Protein AF-0000000083256339 (afdb_homodimer)

Organism: NCBI:txid94136

Radius of gyration: 21.02 Å; Cα contacts (8 Å, |Δi|>4): 478; chains: 2; bounding box: 46×58×46 Å

Nearest PDB structures (foldseek):
  2r5x-assembly2_B  TM=6.837E-01  e=3.364E-06  Geobacillus kaustophilus HTA426
  4ibn-assembly1_A  TM=4.231E-01  e=3.989E+00  uncultured organism
  1i3s-assembly3_C  TM=2.595E-01  e=3.989E+00  Autographa californica nucleopolyhedrovirus
  3arf-assembly1_A  TM=4.172E-01  e=6.963E+00  Mus musculus
  2r5x-assembly2_B  TM=7.176E-01  e=1.628E-06  Geobacillus kaustophilus HTA426

InterPro domains:
  IPR014967 Uncharacterised protein family, YugN-like [PF08868] (7-97)
  IPR036491 YugN-like superfamily [G3DSA:3.30.310.100] (1-120)
  IPR036491 YugN-like superfamily [SSF160755] (1-115)

Secondary structure (DSSP, 8-state):
-B--SSTTTT-EEEHHHHHHHHHHTT-EE---PEEEEEEEEEEEE-SSTTEEEEEEEEEEEEES-TTTT--EEEEPPPEEEEEETTTEE--S-----HHHHHHHHHHHHHHHHHHHHHH-/-B--SSTTTT-EEEHHHHHHHHHHTT-EE----EEEEEEEEEEEE-SSTTEEEEEEEEEEEEES-TTTT--EEEEPPPEEEEEESSS----S-----HHHHHHHHHHHHHHHHHHHHHH-

Sequence (240 aa):
MEITKFSIDGAQVKQQPLTHALEQNGFVLAEQWDYERVTYDLKINSPEKNITYYLRLRGLAVEGSVEKGSALIKLMPPLLGKHYYPHGVEYGEEEFPNNVHERVDRVLSKVEEDLKEFQDMEITKFSIDGAQVKQQPLTHALEQNGFVLAEQWDYERVTYDLKINSPEKNITYYLRLRGLAVEGSVEKGSALIKLMPPLLGKHYYPHGVEYGEEEFPNNVHERVDRVLSKVEEDLKEFQD

Structure (mmCIF, N/CA/C/O backbone):
data_AF-0000000083256339-model_v1
#
loop_
_entity.id
_entity.type
_entity.pdbx_description
1 polymer 'YugN-like family protein'
#
loop_
_atom_site.group_PDB
_atom_site.id
_atom_site.type_symbol
_atom_site.label_atom_id
_atom_site.label_alt_id
_atom_site.label_comp_id
_atom_site.label_asym_id
_atom_site.label_entity_id
_atom_site.label_seq_id
_atom_site.pdbx_PDB_ins_code
_atom_site.Cartn_x
_atom_site.Cartn_y
_atom_site.Cartn_z
_atom_site.occupancy
_atom_site.B_iso_or_equiv
_atom_site.auth_seq_id
_atom_site.auth_comp_id
_atom_site.auth_asym_id
_atom_site.auth_atom_id
_atom_site.pdbx_PDB_model_num
ATOM 1 N N . MET A 1 1 ? -2.455 -12.391 6.43 1 83.69 1 MET A N 1
ATOM 2 C CA . MET A 1 1 ? -1.322 -12.445 7.352 1 83.69 1 MET A CA 1
ATOM 3 C C . MET A 1 1 ? -0.095 -11.773 6.742 1 83.69 1 MET A C 1
ATOM 5 O O . MET A 1 1 ? 0.283 -12.07 5.609 1 83.69 1 MET A O 1
ATOM 9 N N . GLU A 1 2 ? 0.334 -10.789 7.512 1 83.56 2 GLU A N 1
ATOM 10 C CA . GLU A 1 2 ? 1.587 -10.156 7.109 1 83.56 2 GLU A CA 1
ATOM 11 C C . GLU A 1 2 ? 2.785 -11.031 7.469 1 83.56 2 GLU A C 1
ATOM 13 O O . GLU A 1 2 ? 2.84 -11.594 8.562 1 83.56 2 GLU A O 1
ATOM 18 N N . ILE A 1 3 ? 3.758 -11.133 6.613 1 90.06 3 ILE A N 1
ATOM 19 C CA . ILE A 1 3 ? 4.949 -11.945 6.824 1 90.06 3 ILE A CA 1
ATOM 20 C C . ILE A 1 3 ? 6.184 -11.047 6.891 1 90.06 3 ILE A C 1
ATOM 22 O O . ILE A 1 3 ? 6.52 -10.367 5.914 1 90.06 3 ILE A O 1
ATOM 26 N N . THR A 1 4 ? 6.809 -11.094 8.023 1 89.62 4 THR A N 1
ATOM 27 C CA . THR A 1 4 ? 7.895 -10.141 8.227 1 89.62 4 THR A CA 1
ATOM 28 C C . THR A 1 4 ? 9.203 -10.875 8.516 1 89.62 4 THR A C 1
ATOM 30 O O . THR A 1 4 ? 10.227 -10.242 8.805 1 89.62 4 THR A O 1
ATOM 33 N N . LYS A 1 5 ? 9.188 -12.141 8.43 1 91.81 5 LYS A N 1
ATOM 34 C CA . LYS A 1 5 ? 10.375 -12.906 8.812 1 91.81 5 LYS A CA 1
ATOM 35 C C . LYS A 1 5 ? 11.438 -12.852 7.719 1 91.81 5 LYS A C 1
ATOM 37 O O . LYS A 1 5 ? 12.602 -13.148 7.969 1 91.81 5 LYS A O 1
ATOM 42 N N . PHE A 1 6 ? 11.078 -12.656 6.578 1 92.62 6 PHE A N 1
ATOM 43 C CA . PHE A 1 6 ? 12.031 -12.547 5.477 1 92.62 6 PHE A CA 1
ATOM 44 C C . PHE A 1 6 ? 12.438 -11.102 5.262 1 92.62 6 PHE A C 1
ATOM 46 O O . PHE A 1 6 ? 11.68 -10.18 5.574 1 92.62 6 PHE A O 1
ATOM 53 N N . SER A 1 7 ? 13.617 -10.805 4.82 1 91.31 7 SER A N 1
ATOM 54 C CA . SER A 1 7 ? 14.141 -9.469 4.555 1 91.31 7 SER A CA 1
ATOM 55 C C . SER A 1 7 ? 13.625 -8.922 3.227 1 91.31 7 SER A C 1
ATOM 57 O O . SER A 1 7 ? 14.406 -8.492 2.377 1 91.31 7 SER A O 1
ATOM 59 N N . ILE A 1 8 ? 12.367 -8.953 3.105 1 93.69 8 ILE A N 1
ATOM 60 C CA . ILE A 1 8 ? 11.742 -8.5 1.866 1 93.69 8 ILE A CA 1
ATOM 61 C C . ILE A 1 8 ? 11.156 -7.105 2.066 1 93.69 8 ILE A C 1
ATOM 63 O O . ILE A 1 8 ? 11.289 -6.238 1.2 1 93.69 8 ILE A O 1
ATOM 67 N N . ASP A 1 9 ? 10.477 -6.961 3.26 1 88.81 9 ASP A N 1
ATOM 68 C CA . ASP A 1 9 ? 9.922 -5.648 3.57 1 88.81 9 ASP A CA 1
ATOM 69 C C . ASP A 1 9 ? 11.016 -4.59 3.646 1 88.81 9 ASP A C 1
ATOM 71 O O . ASP A 1 9 ? 12.055 -4.809 4.266 1 88.81 9 ASP A O 1
ATOM 75 N N . GLY A 1 10 ? 10.836 -3.482 2.898 1 81.44 10 GLY A N 1
ATOM 76 C CA . GLY A 1 10 ? 11.773 -2.369 2.92 1 81.44 10 GLY A CA 1
ATOM 77 C C . GLY A 1 10 ? 12.812 -2.443 1.821 1 81.44 10 GLY A C 1
ATOM 78 O O . GLY A 1 10 ? 13.492 -1.456 1.536 1 81.44 10 GLY A O 1
ATOM 79 N N . ALA A 1 11 ? 13.023 -3.709 1.158 1 91.12 11 ALA A N 1
ATOM 80 C CA . ALA A 1 11 ? 13.953 -3.822 0.037 1 91.12 11 ALA A CA 1
ATOM 81 C C . ALA A 1 11 ? 13.57 -2.867 -1.091 1 91.12 11 ALA A C 1
ATOM 83 O O . ALA A 1 11 ? 12.383 -2.697 -1.395 1 91.12 11 ALA A O 1
ATOM 84 N N . GLN A 1 12 ? 14.547 -2.051 -1.538 1 90 12 GLN A N 1
ATOM 85 C CA . GLN A 1 12 ? 14.352 -1.195 -2.703 1 90 12 GLN A CA 1
ATOM 86 C C . GLN A 1 12 ? 14.984 -1.808 -3.949 1 90 12 GLN A C 1
ATOM 88 O O . GLN A 1 12 ? 16.188 -2.072 -3.971 1 90 12 GLN A O 1
ATOM 93 N N . VAL A 1 13 ? 14.258 -2.236 -4.941 1 94.62 13 VAL A N 1
ATOM 94 C CA . VAL A 1 13 ? 14.656 -2.951 -6.145 1 94.62 13 VAL A CA 1
ATOM 95 C C . VAL A 1 13 ? 14.008 -2.311 -7.371 1 94.62 13 VAL A C 1
ATOM 97 O O . VAL A 1 13 ? 12.859 -1.879 -7.312 1 94.62 13 VAL A O 1
ATOM 100 N N . LYS A 1 14 ? 14.812 -2.129 -8.398 1 95 14 LYS A N 1
ATOM 101 C CA . LYS A 1 14 ? 14.234 -1.671 -9.656 1 95 14 LYS A CA 1
ATOM 102 C C . LYS A 1 14 ? 13.109 -2.596 -10.117 1 95 14 LYS A C 1
ATOM 104 O O . LYS A 1 14 ? 13.203 -3.814 -9.961 1 95 14 LYS A O 1
ATOM 109 N N . GLN A 1 15 ? 12.195 -2.137 -10.797 1 94.94 15 GLN A N 1
ATOM 110 C CA . GLN A 1 15 ? 10.945 -2.812 -11.109 1 94.94 15 GLN A CA 1
ATOM 111 C C . GLN A 1 15 ? 11.18 -4 -12.039 1 94.94 15 GLN A C 1
ATOM 113 O O . GLN A 1 15 ? 10.609 -5.074 -11.836 1 94.94 15 GLN A O 1
ATOM 118 N N . GLN A 1 16 ? 11.914 -3.674 -13.086 1 94.75 16 GLN A N 1
ATOM 119 C CA . GLN A 1 16 ? 12.062 -4.719 -14.094 1 94.75 16 GLN A CA 1
ATOM 120 C C . GLN A 1 16 ? 12.688 -5.977 -13.492 1 94.75 16 GLN A C 1
ATOM 122 O O . GLN A 1 16 ? 12.141 -7.07 -13.625 1 94.75 16 GLN A O 1
ATOM 127 N N . PRO A 1 17 ? 13.914 -5.84 -12.781 1 95.25 17 PRO A N 1
ATOM 128 C CA . PRO A 1 17 ? 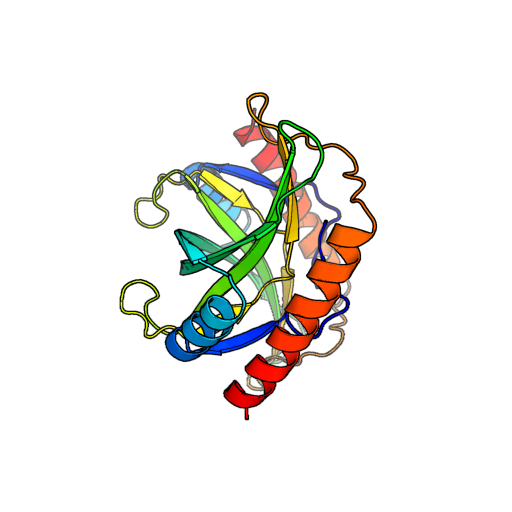14.445 -7.055 -12.156 1 95.25 17 PRO A CA 1
ATOM 129 C C . PRO A 1 17 ? 13.508 -7.625 -11.086 1 95.25 17 PRO A C 1
ATOM 131 O O . PRO A 1 17 ? 13.445 -8.844 -10.914 1 95.25 17 PRO A O 1
ATOM 134 N N . LEU A 1 18 ? 12.797 -6.855 -10.375 1 96.81 18 LEU A N 1
ATOM 135 C CA . LEU A 1 18 ? 11.82 -7.32 -9.398 1 96.81 18 LEU A CA 1
ATOM 136 C C . LEU A 1 18 ? 10.742 -8.172 -10.062 1 96.81 18 LEU A C 1
ATOM 138 O O . LEU A 1 18 ? 10.461 -9.289 -9.625 1 96.81 18 LEU A O 1
ATOM 142 N N . THR A 1 19 ? 10.148 -7.535 -11.117 1 96.19 19 THR A N 1
ATOM 143 C CA . THR A 1 19 ? 9.102 -8.234 -11.852 1 96.19 19 THR A CA 1
ATOM 144 C C . THR A 1 19 ? 9.609 -9.57 -12.383 1 96.19 19 THR A C 1
ATOM 146 O O . THR A 1 19 ? 8.93 -10.594 -12.266 1 96.19 19 THR A O 1
ATOM 149 N N . HIS A 1 20 ? 10.781 -9.578 -12.938 1 96.19 20 HIS A N 1
ATOM 150 C CA . HIS A 1 20 ? 11.367 -10.805 -13.469 1 96.19 20 HIS A CA 1
ATOM 151 C C . HIS A 1 20 ? 11.516 -11.859 -12.375 1 96.19 20 HIS A C 1
ATOM 153 O O . HIS A 1 20 ? 11.117 -13.008 -12.562 1 96.19 20 HIS A O 1
ATOM 159 N N . ALA A 1 21 ? 12.078 -11.445 -11.242 1 95.88 21 ALA A N 1
ATOM 160 C CA . ALA A 1 21 ? 12.312 -12.367 -10.133 1 95.88 21 ALA A CA 1
ATOM 161 C C . ALA A 1 21 ? 11 -12.953 -9.617 1 95.88 21 ALA A C 1
ATOM 163 O O . ALA A 1 21 ? 10.914 -14.148 -9.344 1 95.88 21 ALA A O 1
ATOM 164 N N . LEU A 1 22 ? 10.055 -12.188 -9.492 1 97.94 22 LEU A N 1
ATOM 165 C CA . LEU A 1 22 ? 8.781 -12.617 -8.945 1 97.94 22 LEU A CA 1
ATOM 166 C C . LEU A 1 22 ? 8.039 -13.523 -9.922 1 97.94 22 LEU A C 1
ATOM 168 O O . LEU A 1 22 ? 7.453 -14.531 -9.523 1 97.94 22 LEU A O 1
ATOM 172 N N . GLU A 1 23 ? 8.109 -13.055 -11.242 1 97.12 23 GLU A N 1
ATOM 173 C CA . GLU A 1 23 ? 7.484 -13.914 -12.242 1 97.12 23 GLU A CA 1
ATOM 174 C C . GLU A 1 23 ? 8.164 -15.281 -12.297 1 97.12 23 GLU A C 1
ATOM 176 O O . GLU A 1 23 ? 7.496 -16.297 -12.477 1 97.12 23 GLU A O 1
ATOM 181 N N . GLN A 1 24 ? 9.469 -15.398 -12.094 1 96.75 24 GLN A N 1
ATOM 182 C CA . GLN A 1 24 ? 10.203 -16.656 -12.07 1 96.75 24 GLN A CA 1
ATOM 183 C C . GLN A 1 24 ? 9.773 -17.531 -10.898 1 96.75 24 GLN A C 1
ATOM 185 O O . GLN A 1 24 ? 9.883 -18.766 -10.953 1 96.75 24 GLN A O 1
ATOM 190 N N . ASN A 1 25 ? 9.195 -16.812 -9.898 1 97.38 25 ASN A N 1
ATOM 191 C CA . ASN A 1 25 ? 8.781 -17.562 -8.711 1 97.38 25 ASN A CA 1
ATOM 192 C C . ASN A 1 25 ? 7.262 -17.719 -8.664 1 97.38 25 ASN A C 1
ATOM 194 O O . ASN A 1 25 ? 6.703 -18.016 -7.602 1 97.38 25 ASN A O 1
ATOM 198 N N . GLY A 1 26 ? 6.719 -17.484 -9.68 1 96.94 26 GLY A N 1
ATOM 199 C CA . GLY A 1 26 ? 5.32 -17.844 -9.844 1 96.94 26 GLY A CA 1
ATOM 200 C C . GLY A 1 26 ? 4.367 -16.688 -9.617 1 96.94 26 GLY A C 1
ATOM 201 O O . GLY A 1 26 ? 3.152 -16.844 -9.781 1 96.94 26 GLY A O 1
ATOM 202 N N . PHE A 1 27 ? 4.797 -15.531 -9.328 1 97.38 27 PHE A N 1
ATOM 203 C CA . PHE A 1 27 ? 3.945 -14.359 -9.156 1 97.38 27 PHE A CA 1
ATOM 204 C C . PHE A 1 27 ? 3.518 -13.805 -10.508 1 97.38 27 PHE A C 1
ATOM 206 O O . PHE A 1 27 ? 4.207 -13.992 -11.516 1 97.38 27 PHE A O 1
ATOM 213 N N . VAL A 1 28 ? 2.514 -13.094 -10.5 1 95.88 28 VAL A N 1
ATOM 214 C CA . VAL A 1 28 ? 2.027 -12.344 -11.656 1 95.88 28 VAL A CA 1
ATOM 215 C C . VAL A 1 28 ? 1.754 -10.898 -11.258 1 95.88 28 VAL A C 1
ATOM 217 O O . VAL A 1 28 ? 1.24 -10.633 -10.164 1 95.88 28 VAL A O 1
ATOM 220 N N . LEU A 1 29 ? 2.09 -10.094 -12.125 1 91.12 29 LEU A N 1
ATOM 221 C CA . LEU A 1 29 ? 1.755 -8.688 -11.922 1 91.12 29 LEU A CA 1
ATOM 222 C C . LEU A 1 29 ? 0.243 -8.484 -11.875 1 91.12 29 LEU A C 1
ATOM 224 O O . LEU A 1 29 ? -0.47 -8.891 -12.797 1 91.12 29 LEU A O 1
ATOM 228 N N . ALA A 1 30 ? -0.148 -8.203 -10.852 1 85.81 30 ALA A N 1
ATOM 229 C CA . ALA A 1 30 ? -1.591 -8.094 -10.656 1 85.81 30 ALA A CA 1
ATOM 230 C C . ALA A 1 30 ? -2.078 -6.676 -10.961 1 85.81 30 ALA A C 1
ATOM 232 O O . ALA A 1 30 ? -2.717 -6.441 -11.984 1 85.81 30 ALA A O 1
ATOM 233 N N . GLU A 1 31 ? -2.248 -5.82 -10.055 1 69.06 31 GLU A N 1
ATOM 234 C CA . GLU A 1 31 ? -2.803 -4.48 -10.227 1 69.06 31 GLU A CA 1
ATOM 235 C C . GLU A 1 31 ? -1.756 -3.41 -9.93 1 69.06 31 GLU A C 1
ATOM 237 O O . GLU A 1 31 ? -0.812 -3.646 -9.172 1 69.06 31 GLU A O 1
ATOM 242 N N . GLN A 1 32 ? -1.653 -2.457 -10.859 1 62.75 32 GLN A N 1
ATOM 243 C CA . GLN A 1 32 ? -0.878 -1.239 -10.648 1 62.75 32 GLN A CA 1
ATOM 244 C C . GLN A 1 32 ? -1.787 -0.056 -10.328 1 62.75 32 GLN A C 1
ATOM 246 O O . GLN A 1 32 ? -2.77 0.188 -11.031 1 62.75 32 GLN A O 1
ATOM 251 N N . TRP A 1 33 ? -1.726 0.155 -8.875 1 63.5 33 TRP A N 1
ATOM 252 C CA . TRP A 1 33 ? -2.57 1.283 -8.492 1 63.5 33 TRP A CA 1
ATOM 253 C C . TRP A 1 33 ? -1.729 2.523 -8.211 1 63.5 33 TRP A C 1
ATOM 255 O O . TRP A 1 33 ? -0.537 2.416 -7.914 1 63.5 33 TRP A O 1
ATOM 265 N N . ASP A 1 34 ? -2.223 3.623 -8.609 1 69.5 34 ASP A N 1
ATOM 266 C CA . ASP A 1 34 ? -1.677 4.918 -8.211 1 69.5 34 ASP A CA 1
ATOM 267 C C . ASP A 1 34 ? -2.482 5.523 -7.062 1 69.5 34 ASP A C 1
ATOM 269 O O . ASP A 1 34 ? -3.715 5.5 -7.082 1 69.5 34 ASP A O 1
ATOM 273 N N . TYR A 1 35 ? -1.562 5.594 -6.02 1 73.75 35 TYR A N 1
ATOM 274 C CA . TYR A 1 35 ? -2.215 6.281 -4.91 1 73.75 35 TYR A CA 1
ATOM 275 C C . TYR A 1 35 ? -1.83 7.758 -4.883 1 73.75 35 TYR A C 1
ATOM 277 O O . TYR A 1 35 ? -0.678 8.109 -5.145 1 73.75 35 TYR A O 1
ATOM 285 N N . GLU A 1 36 ? -2.822 8.508 -4.82 1 78.62 36 GLU A N 1
ATOM 286 C CA . GLU A 1 36 ? -2.609 9.922 -4.527 1 78.62 36 GLU A CA 1
ATOM 287 C C . GLU A 1 36 ? -2.553 10.172 -3.025 1 78.62 36 GLU A C 1
ATOM 289 O O . GLU A 1 36 ? -3.291 9.555 -2.258 1 78.62 36 GLU A O 1
ATOM 294 N N . ARG A 1 37 ? -1.631 10.977 -2.609 1 83.69 37 ARG A N 1
ATOM 295 C CA . ARG A 1 37 ? -1.477 11.312 -1.196 1 83.69 37 ARG A CA 1
ATOM 296 C C . ARG A 1 37 ? -1.723 12.805 -0.957 1 83.69 37 ARG A C 1
ATOM 298 O O . ARG A 1 37 ? -1.557 13.617 -1.865 1 83.69 37 ARG A O 1
ATOM 305 N N . VAL A 1 38 ? -2.24 13.086 0.229 1 90.88 38 VAL A N 1
ATOM 306 C CA . VAL A 1 38 ? -2.363 14.461 0.71 1 90.88 38 VAL A CA 1
ATOM 307 C C . VAL A 1 38 ? -1.667 14.594 2.062 1 90.88 38 VAL A C 1
ATOM 309 O O . VAL A 1 38 ? -1.688 13.672 2.877 1 90.88 38 VAL A O 1
ATOM 312 N N . THR A 1 39 ? -1.009 15.641 2.291 1 92.5 39 THR A N 1
ATOM 313 C CA . THR A 1 39 ? -0.322 15.953 3.541 1 92.5 39 THR A CA 1
ATOM 314 C C . THR A 1 39 ? -0.704 17.344 4.035 1 92.5 39 THR A C 1
ATOM 316 O O . THR A 1 39 ? -0.783 18.281 3.25 1 92.5 39 THR A O 1
ATOM 319 N N . TYR A 1 40 ? -1.023 17.406 5.355 1 96.19 40 TYR A N 1
ATOM 320 C CA . TYR A 1 40 ? -1.283 18.641 6.086 1 96.19 40 TYR A CA 1
ATOM 321 C C . TYR A 1 40 ? -0.287 18.828 7.227 1 96.19 40 TYR A C 1
ATOM 323 O O . TYR A 1 40 ? -0.046 17.891 8 1 96.19 40 TYR A O 1
ATOM 331 N N . ASP A 1 41 ? 0.183 20.078 7.34 1 96 41 ASP A N 1
ATOM 332 C CA . ASP A 1 41 ? 1.141 20.344 8.406 1 96 41 ASP A CA 1
ATOM 333 C C . ASP A 1 41 ? 0.67 21.5 9.289 1 96 41 ASP A C 1
ATOM 335 O O . ASP A 1 41 ? 0.125 22.484 8.797 1 96 41 ASP A O 1
ATOM 339 N N . LEU A 1 42 ? 0.875 21.297 10.594 1 96.88 42 LEU A N 1
ATOM 340 C CA . LEU A 1 42 ? 0.743 22.359 11.594 1 96.88 42 LEU A CA 1
ATOM 341 C C . LEU A 1 42 ? 2.098 22.703 12.203 1 96.88 42 LEU A C 1
ATOM 343 O O . LEU A 1 42 ? 2.764 21.844 12.773 1 96.88 42 LEU A O 1
ATOM 347 N N . LYS A 1 43 ? 2.422 23.969 12 1 95.38 43 LYS A N 1
ATOM 348 C CA . LYS A 1 43 ? 3.645 24.484 12.617 1 95.38 43 LYS A CA 1
ATOM 349 C C . LYS A 1 43 ? 3.412 24.844 14.078 1 95.38 43 LYS A C 1
ATOM 351 O O . LYS A 1 43 ? 2.434 25.516 14.406 1 95.38 43 LYS A O 1
ATOM 356 N N . ILE A 1 44 ? 4.258 24.281 14.984 1 94.19 44 ILE A N 1
ATOM 357 C CA . ILE A 1 44 ? 4.242 24.609 16.406 1 94.19 44 ILE A CA 1
ATOM 358 C C . ILE A 1 44 ? 5.555 25.281 16.797 1 94.19 44 ILE A C 1
ATOM 360 O O . ILE A 1 44 ? 6.613 24.656 16.766 1 94.19 44 ILE A O 1
ATOM 364 N N . ASN A 1 45 ? 5.379 26.531 17.156 1 89.38 45 ASN A N 1
ATOM 365 C CA . ASN A 1 45 ? 6.578 27.297 17.5 1 89.38 45 ASN A CA 1
ATOM 366 C C . ASN A 1 45 ? 7.199 26.812 18.797 1 89.38 45 ASN A C 1
ATOM 368 O O . ASN A 1 45 ? 6.492 26.328 19.688 1 89.38 45 ASN A O 1
ATOM 372 N N . SER A 1 46 ? 8.484 26.875 18.812 1 86.56 46 SER A N 1
ATOM 373 C CA . SER A 1 46 ? 9.258 26.562 20 1 86.56 46 SER A CA 1
ATOM 374 C C . SER A 1 46 ? 9.883 27.828 20.594 1 86.56 46 SER A C 1
ATOM 376 O O . SER A 1 46 ? 10.297 28.719 19.859 1 86.56 46 SER A O 1
ATOM 378 N N . PRO A 1 47 ? 9.922 27.859 21.969 1 83.38 47 PRO A N 1
ATOM 379 C CA . PRO A 1 47 ? 10.664 28.969 22.562 1 83.38 47 PRO A CA 1
ATOM 380 C C . PRO A 1 47 ? 12.164 28.891 22.312 1 83.38 47 PRO A C 1
ATOM 382 O O . PRO A 1 47 ? 12.875 29.891 22.406 1 83.38 47 PRO A O 1
ATOM 385 N N . GLU A 1 48 ? 12.633 27.625 22.156 1 81.38 48 GLU A N 1
ATOM 386 C CA . GLU A 1 48 ? 14.047 27.453 21.844 1 81.38 48 GLU A CA 1
ATOM 387 C C . GLU A 1 48 ? 14.375 27.922 20.438 1 81.38 48 GLU A C 1
ATOM 389 O O . GLU A 1 48 ? 13.633 27.641 19.484 1 81.38 48 GLU A O 1
ATOM 394 N N . LYS A 1 49 ? 15.484 28.672 20.469 1 79 49 LYS A N 1
ATOM 395 C CA . LYS A 1 49 ? 15.914 29.188 19.172 1 79 49 LYS A CA 1
ATOM 396 C C . LYS A 1 49 ? 16.25 28.062 18.203 1 79 49 LYS A C 1
ATOM 398 O O . LYS A 1 49 ? 16.781 27.016 18.609 1 79 49 LYS A O 1
ATOM 403 N N . ASN A 1 50 ? 15.812 28.047 16.984 1 80.81 50 ASN A N 1
ATOM 404 C CA . ASN A 1 50 ? 16.188 27.203 15.852 1 80.81 50 ASN A CA 1
ATOM 405 C C . ASN A 1 50 ? 15.453 25.859 15.883 1 80.81 50 ASN A C 1
ATOM 407 O O . ASN A 1 50 ? 15.922 24.875 15.305 1 80.81 50 ASN A O 1
ATOM 411 N N . ILE A 1 51 ? 14.523 25.859 16.922 1 83.5 51 ILE A N 1
ATOM 412 C CA . ILE A 1 51 ? 13.742 24.641 16.969 1 83.5 51 ILE A CA 1
ATOM 413 C C . ILE A 1 51 ? 12.289 24.938 16.578 1 83.5 51 ILE A C 1
ATOM 415 O O . ILE A 1 51 ? 11.695 25.891 17.094 1 83.5 51 ILE A O 1
ATOM 419 N N . THR A 1 52 ? 11.805 24.312 15.57 1 89.88 52 THR A N 1
ATOM 420 C CA . THR A 1 52 ? 10.383 24.344 15.227 1 89.88 52 THR A CA 1
ATOM 421 C C . THR A 1 52 ? 9.789 22.938 15.242 1 89.88 52 THR A C 1
ATOM 423 O O . THR A 1 52 ? 10.422 21.984 14.781 1 89.88 52 THR A O 1
ATOM 426 N N . TYR A 1 53 ? 8.641 22.797 15.844 1 91.5 53 TYR A N 1
ATOM 427 C CA . TYR A 1 53 ? 7.922 21.531 15.844 1 91.5 53 TYR A CA 1
ATOM 428 C C . TYR A 1 53 ? 6.824 21.516 14.789 1 91.5 53 TYR A C 1
ATOM 430 O O . TYR A 1 53 ? 6.27 22.562 14.453 1 91.5 53 TYR A O 1
ATOM 438 N N . TYR A 1 54 ? 6.523 20.328 14.188 1 93.06 54 TYR A N 1
ATOM 439 C CA . TYR A 1 54 ? 5.438 20.156 13.234 1 93.06 54 TYR A CA 1
ATOM 440 C C . TYR A 1 54 ? 4.57 18.969 13.602 1 93.06 54 T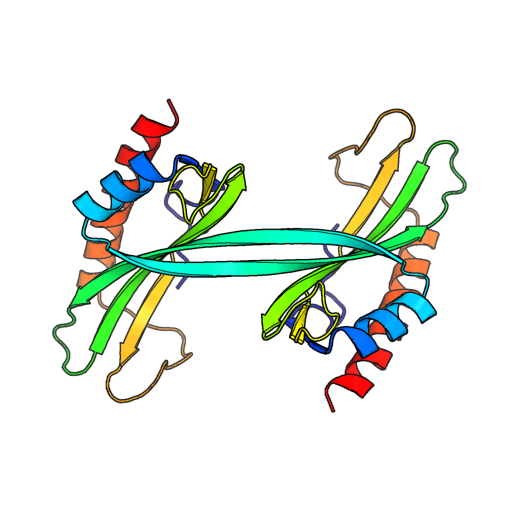YR A C 1
ATOM 442 O O . TYR A 1 54 ? 5.082 17.922 14.023 1 93.06 54 TYR A O 1
ATOM 450 N N . LEU A 1 55 ? 3.348 19.172 13.523 1 95.31 55 LEU A N 1
ATOM 451 C CA . LEU A 1 55 ? 2.375 18.094 13.531 1 95.31 55 LEU A CA 1
ATOM 452 C C . LEU A 1 55 ? 1.852 17.812 12.125 1 95.31 55 LEU A C 1
ATOM 454 O O . LEU A 1 55 ? 1.321 18.719 11.469 1 95.31 55 LEU A O 1
ATOM 458 N N . ARG A 1 56 ? 2.039 16.578 11.609 1 93.25 56 ARG A N 1
ATOM 459 C CA . ARG A 1 56 ? 1.711 16.219 10.227 1 93.25 56 ARG A CA 1
ATOM 460 C C . ARG A 1 56 ? 0.601 15.18 10.18 1 93.25 56 ARG A C 1
ATOM 462 O O . ARG A 1 56 ? 0.651 14.18 10.898 1 93.25 56 ARG A O 1
ATOM 469 N N . LEU A 1 57 ? -0.436 15.5 9.438 1 95.44 57 LEU A N 1
ATOM 470 C CA . LEU A 1 57 ? -1.483 14.547 9.102 1 95.44 57 LEU A CA 1
ATOM 471 C C . LEU A 1 57 ? -1.402 14.141 7.633 1 95.44 57 LEU A C 1
ATOM 473 O O . LEU A 1 57 ? -1.38 15 6.75 1 95.44 57 LEU A O 1
ATOM 477 N N . ARG A 1 58 ? -1.267 12.836 7.383 1 92.38 58 ARG A N 1
ATOM 478 C CA . ARG A 1 58 ? -1.207 12.305 6.023 1 92.38 58 ARG A CA 1
ATOM 479 C C . ARG A 1 58 ? -2.416 11.422 5.73 1 92.38 58 ARG A C 1
ATOM 481 O O . ARG A 1 58 ? -3.043 10.891 6.648 1 92.38 58 ARG A O 1
ATOM 488 N N . GLY A 1 59 ? -2.746 11.344 4.445 1 89.75 59 GLY A N 1
ATOM 489 C CA . GLY A 1 59 ? -3.783 10.422 4.004 1 89.75 59 GLY A CA 1
ATOM 490 C C . GLY A 1 59 ? -3.574 9.93 2.586 1 89.75 59 GLY A C 1
ATOM 491 O O . GLY A 1 59 ? -2.799 10.508 1.826 1 89.75 59 GLY A O 1
ATOM 492 N N . LEU A 1 60 ? -4.121 8.828 2.316 1 82.62 60 LEU A N 1
ATOM 493 C CA . LEU A 1 60 ? -4.125 8.219 0.992 1 82.62 60 LEU A CA 1
ATOM 494 C C . LEU A 1 60 ? -5.512 8.289 0.363 1 82.62 60 LEU A C 1
ATOM 496 O O . LEU A 1 60 ? -6.516 8.039 1.034 1 82.62 60 LEU A O 1
ATOM 500 N N . ALA A 1 61 ? -5.535 8.758 -0.999 1 84.75 61 ALA A N 1
ATOM 501 C CA . ALA A 1 61 ? -6.805 8.68 -1.712 1 84.75 61 ALA A CA 1
ATOM 502 C C . ALA A 1 61 ? -7.184 7.227 -2.004 1 84.75 61 ALA A C 1
ATOM 504 O O . ALA A 1 61 ? -6.441 6.512 -2.68 1 84.75 61 ALA A O 1
ATOM 505 N N . VAL A 1 62 ? -8.289 6.848 -1.414 1 77.56 62 VAL A N 1
ATOM 506 C CA . VAL A 1 62 ? -8.758 5.492 -1.687 1 77.56 62 VAL A CA 1
ATOM 507 C C . VAL A 1 62 ? -9.703 5.508 -2.883 1 77.56 62 VAL A C 1
ATOM 509 O O . VAL A 1 62 ? -9.992 4.461 -3.467 1 77.56 62 VAL A O 1
ATOM 512 N N . GLU A 1 63 ? -10.273 6.672 -3.209 1 78.19 63 GLU A N 1
ATOM 513 C CA . GLU A 1 63 ? -11.102 6.969 -4.371 1 78.19 63 GLU A CA 1
ATOM 514 C C . GLU A 1 63 ? -10.969 8.43 -4.789 1 78.19 63 GLU A C 1
ATOM 516 O O . GLU A 1 63 ? -10.617 9.289 -3.973 1 78.19 63 GLU A O 1
ATOM 521 N N . GLY A 1 64 ? -11.266 8.711 -6.078 1 82.88 64 GLY A N 1
ATOM 522 C CA . GLY A 1 64 ? -11.289 10.078 -6.555 1 82.88 64 GLY A CA 1
ATOM 523 C C . GLY A 1 64 ? -9.898 10.641 -6.816 1 82.88 64 GLY A C 1
ATOM 524 O O . GLY A 1 64 ? -8.938 9.883 -6.953 1 82.88 64 GLY A O 1
ATOM 525 N N . SER A 1 65 ? -9.828 12.062 -6.965 1 85.12 65 SER A N 1
ATOM 526 C CA . SER A 1 65 ? -8.609 12.773 -7.332 1 85.12 65 SER A CA 1
ATOM 527 C C . SER A 1 65 ? -8.258 13.836 -6.297 1 85.12 65 SER A C 1
ATOM 529 O O . SER A 1 65 ? -9.086 14.68 -5.953 1 85.12 65 SER A O 1
ATOM 531 N N . VAL A 1 66 ? -7.074 13.742 -5.684 1 87.88 66 VAL A N 1
ATOM 532 C CA . VAL A 1 66 ? -6.59 14.75 -4.75 1 87.88 66 VAL A CA 1
ATOM 533 C C . VAL A 1 66 ? -6.453 16.094 -5.469 1 87.88 66 VAL A C 1
ATOM 535 O O . VAL A 1 66 ? -6.82 17.141 -4.926 1 87.88 66 VAL A O 1
ATOM 538 N N . GLU A 1 67 ? -5.93 16.078 -6.68 1 83.12 67 GLU A N 1
ATOM 539 C CA . GLU A 1 67 ? -5.695 17.297 -7.453 1 83.12 67 GLU A CA 1
ATOM 540 C C . GLU A 1 67 ? -6.984 18.094 -7.645 1 83.12 67 GLU A C 1
ATOM 542 O O . GLU A 1 67 ? -6.984 19.312 -7.559 1 83.12 67 GLU A O 1
ATOM 547 N N . LYS A 1 68 ? -8.109 17.344 -7.852 1 88.38 68 LYS A N 1
ATOM 548 C CA . LYS A 1 68 ? -9.391 18 -8.102 1 88.38 68 LYS A CA 1
ATOM 549 C C . LYS A 1 68 ? -10.133 18.281 -6.797 1 88.38 68 LYS A C 1
ATOM 551 O O . LYS A 1 68 ? -11.219 18.859 -6.805 1 88.38 68 LYS A O 1
ATOM 556 N N . GLY A 1 69 ? -9.5 17.797 -5.711 1 89.38 69 GLY A N 1
ATOM 557 C CA . GLY A 1 69 ? -10.133 18.016 -4.418 1 89.38 69 GLY A CA 1
ATOM 558 C C . GLY A 1 69 ? -11.336 17.125 -4.184 1 89.38 69 GLY A C 1
ATOM 559 O O . GLY A 1 69 ? -12.172 17.406 -3.328 1 89.38 69 GLY A O 1
ATOM 560 N N . SER A 1 70 ? -11.562 16 -4.934 1 92.94 70 SER A N 1
ATOM 561 C CA . SER A 1 70 ? -12.75 15.148 -4.863 1 92.94 70 SER A CA 1
ATOM 562 C C . SER A 1 70 ? -12.414 13.797 -4.25 1 92.94 70 SER A C 1
ATOM 564 O O . SER A 1 70 ? -13.219 12.859 -4.324 1 92.94 70 SER A O 1
ATOM 566 N N . ALA A 1 71 ? -11.359 13.594 -3.689 1 91 71 ALA A N 1
ATOM 567 C CA . ALA A 1 71 ? -10.898 12.289 -3.213 1 91 71 ALA A CA 1
ATOM 568 C C . ALA A 1 71 ? -11.531 11.938 -1.871 1 91 71 ALA A C 1
ATOM 570 O O . ALA A 1 71 ? -11.883 12.828 -1.093 1 91 71 ALA A O 1
ATOM 571 N N . LEU A 1 72 ? -11.742 10.656 -1.729 1 90.19 72 LEU A N 1
ATOM 572 C CA . LEU A 1 72 ? -11.945 10.062 -0.411 1 90.19 72 LEU A CA 1
ATOM 573 C C . LEU A 1 72 ? -10.609 9.672 0.217 1 90.19 72 LEU A C 1
ATOM 575 O O . LEU A 1 72 ? -9.883 8.836 -0.324 1 90.19 72 LEU A O 1
ATOM 579 N N . ILE A 1 73 ? -10.289 10.266 1.348 1 90.5 73 ILE A N 1
ATOM 580 C CA . ILE A 1 73 ? -8.961 10.164 1.943 1 90.5 73 ILE A CA 1
ATOM 581 C C . ILE A 1 73 ? -9.008 9.227 3.152 1 90.5 73 ILE A C 1
ATOM 583 O O . ILE A 1 73 ? -9.844 9.406 4.047 1 90.5 73 ILE A O 1
ATOM 587 N N . LYS A 1 74 ? -8.211 8.219 3.176 1 85.81 74 LYS A N 1
ATOM 588 C CA . LYS A 1 74 ? -7.934 7.441 4.379 1 85.81 74 LYS A CA 1
ATOM 589 C C . LYS A 1 74 ? -6.727 7.996 5.133 1 85.81 74 LYS A C 1
ATOM 591 O O . LYS A 1 74 ? -5.625 8.062 4.586 1 85.81 74 LYS A O 1
ATOM 596 N N . LEU A 1 75 ? -6.965 8.336 6.371 1 91 75 LEU A N 1
ATOM 597 C CA . LEU A 1 75 ? -5.938 9.023 7.141 1 91 75 LEU A CA 1
ATOM 598 C C . LEU A 1 75 ? -4.973 8.031 7.777 1 91 75 LEU A C 1
ATOM 600 O O . LEU A 1 75 ? -5.383 6.953 8.211 1 91 75 LEU A O 1
ATOM 604 N N . MET A 1 76 ? -3.764 8.414 7.82 1 83.75 76 MET A N 1
ATOM 605 C CA . MET A 1 76 ? -2.691 7.695 8.508 1 83.75 76 MET A CA 1
ATOM 606 C C . MET A 1 76 ? -2.473 8.25 9.906 1 83.75 76 MET A C 1
ATOM 608 O O . MET A 1 76 ? -3.021 9.297 10.258 1 83.75 76 MET A O 1
ATOM 612 N N . PRO A 1 77 ? -1.704 7.516 10.742 1 89.56 77 PRO A N 1
ATOM 613 C CA . PRO A 1 77 ? -1.411 8.078 12.062 1 89.56 77 PRO A CA 1
ATOM 614 C C . PRO A 1 77 ? -0.696 9.422 11.984 1 89.56 77 PRO A C 1
ATOM 616 O O . PRO A 1 77 ? 0.269 9.57 11.227 1 89.56 77 PRO A O 1
ATOM 619 N N . PRO A 1 78 ? -1.186 10.383 12.805 1 93.69 78 PRO A N 1
ATOM 620 C CA . PRO A 1 78 ? -0.465 11.656 12.859 1 93.69 78 PRO A CA 1
ATOM 621 C C . PRO A 1 78 ? 0.985 11.5 13.305 1 93.69 78 PRO A C 1
ATOM 623 O O . PRO A 1 78 ? 1.298 10.594 14.086 1 93.69 78 PRO A O 1
ATOM 626 N N . LEU A 1 79 ? 1.781 12.43 12.867 1 90.94 79 LEU A N 1
ATOM 627 C CA . LEU A 1 79 ? 3.201 12.43 13.203 1 90.94 79 LEU A CA 1
ATOM 628 C C . LEU A 1 79 ? 3.613 13.758 13.82 1 90.94 79 LEU A C 1
ATOM 630 O O . LEU A 1 79 ? 3.268 14.82 13.305 1 90.94 79 LEU A O 1
ATOM 634 N N . LEU A 1 80 ? 4.258 13.68 15.047 1 92 80 LEU A N 1
ATOM 635 C CA . LEU A 1 80 ? 4.914 14.836 15.641 1 92 80 LEU A CA 1
ATOM 636 C C . LEU A 1 80 ? 6.414 14.812 15.352 1 92 80 LEU A C 1
ATOM 638 O O . LEU A 1 80 ? 7.082 13.812 15.602 1 92 80 LEU A O 1
ATOM 642 N N . GLY A 1 81 ? 6.918 16.016 14.781 1 87.5 81 GLY A N 1
ATOM 643 C CA . GLY A 1 81 ? 8.32 16.094 14.422 1 87.5 81 GLY A CA 1
ATOM 644 C C . GLY A 1 81 ? 8.977 17.391 14.852 1 87.5 81 GLY A C 1
ATOM 645 O O . GLY A 1 81 ? 8.297 18.297 15.336 1 87.5 81 GLY A O 1
ATOM 646 N N . LYS A 1 82 ? 10.289 17.328 14.836 1 86.38 82 LYS A N 1
ATOM 647 C CA . LYS A 1 82 ? 11.125 18.469 15.18 1 86.38 82 LYS A CA 1
ATOM 648 C C . LYS A 1 82 ? 12.016 18.875 14.008 1 86.38 82 LYS A C 1
ATOM 650 O O . LYS A 1 82 ? 12.578 18.016 13.328 1 86.38 82 LYS A O 1
ATOM 655 N N . HIS A 1 83 ? 11.977 20.172 13.625 1 82.06 83 HIS A N 1
ATOM 656 C CA . HIS A 1 83 ? 12.891 20.734 12.633 1 82.06 83 HIS A CA 1
ATOM 657 C C . HIS A 1 83 ? 13.867 21.703 13.281 1 82.06 83 HIS A C 1
ATOM 659 O O . HIS A 1 83 ? 13.461 22.594 14.039 1 82.06 83 HIS A O 1
ATOM 665 N N . TYR A 1 84 ? 15.094 21.391 13.117 1 77.31 84 TYR A N 1
ATOM 666 C CA . TYR A 1 84 ? 16.141 22.281 13.594 1 77.31 84 TYR A CA 1
ATOM 667 C C . TYR A 1 84 ? 16.688 23.141 12.453 1 77.31 84 TYR A C 1
ATOM 669 O O . TYR A 1 84 ? 17.031 22.609 11.391 1 77.31 84 TYR A O 1
ATOM 677 N N . TYR A 1 85 ? 16.391 24.312 12.453 1 72.75 85 TYR A N 1
ATOM 678 C CA . TYR A 1 85 ? 17.031 25.234 11.516 1 72.75 85 TYR A CA 1
ATOM 679 C C . TYR A 1 85 ? 18.391 25.672 12.023 1 72.75 85 TYR A C 1
ATOM 681 O O . TYR A 1 85 ? 18.547 26.031 13.195 1 72.75 85 TYR A O 1
ATOM 689 N N . PRO A 1 86 ? 19.453 25.656 11.312 1 65.44 86 PRO A N 1
ATOM 690 C CA . PRO A 1 86 ? 19.609 25.359 9.883 1 65.44 86 PRO A CA 1
ATOM 691 C C . PRO A 1 86 ? 19.969 23.891 9.633 1 65.44 86 PRO A C 1
ATOM 693 O O . PRO A 1 86 ? 20.406 23.547 8.531 1 65.44 86 PRO A O 1
ATOM 696 N N . HIS A 1 87 ? 20.062 23.172 10.805 1 61.34 87 HIS A N 1
ATOM 697 C CA . HIS A 1 87 ? 20.75 21.906 10.672 1 61.34 87 HIS A CA 1
ATOM 698 C C . HIS A 1 87 ? 19.828 20.812 10.156 1 61.34 87 HIS A C 1
ATOM 700 O O . HIS A 1 87 ? 20.281 19.828 9.57 1 61.34 87 HIS A O 1
ATOM 706 N N . GLY A 1 88 ? 18.75 20.734 9.758 1 53.88 88 GLY A N 1
ATOM 707 C CA . GLY A 1 88 ? 17.781 19.812 9.188 1 53.88 88 GLY A CA 1
ATOM 708 C C . GLY A 1 88 ? 17.094 18.953 10.227 1 53.88 88 GLY A C 1
ATOM 709 O O . GLY A 1 88 ? 17.062 19.2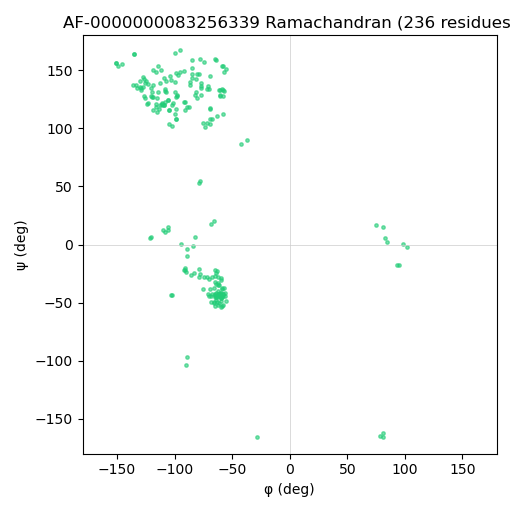97 11.414 1 53.88 88 GLY A O 1
ATOM 710 N N . VAL A 1 89 ? 16.438 17.781 9.805 1 49.62 89 VAL A N 1
ATOM 711 C CA . VAL A 1 89 ? 15.594 16.875 10.594 1 49.62 89 VAL A CA 1
ATOM 712 C C . VAL A 1 89 ? 16.469 16.016 11.492 1 49.62 89 VAL A C 1
ATOM 714 O O . VAL A 1 89 ? 17.438 15.414 11.031 1 49.62 89 VAL A O 1
ATOM 717 N N . GLU A 1 90 ? 16.656 16.141 12.773 1 51.88 90 GLU A N 1
ATOM 718 C CA . GLU A 1 90 ? 17.359 15.258 13.703 1 51.88 90 GLU A CA 1
ATOM 719 C C . GLU A 1 90 ? 16.578 13.977 13.961 1 51.88 90 GLU A C 1
ATOM 721 O O . GLU A 1 90 ? 15.367 14.016 14.188 1 51.88 90 GLU A O 1
ATOM 726 N N . TYR A 1 91 ? 16.953 12.875 13.414 1 47.56 91 TYR A N 1
ATOM 727 C CA . TYR A 1 91 ? 16.359 11.547 13.57 1 47.56 91 TYR A CA 1
ATOM 728 C C . TYR A 1 91 ? 16.531 11.039 14.992 1 47.56 91 TYR A C 1
ATOM 730 O O . TYR A 1 91 ? 16.188 9.891 15.289 1 47.56 91 TYR A O 1
ATOM 738 N N . GLY A 1 92 ? 16.766 11.727 16.031 1 48.84 92 GLY A N 1
ATOM 739 C CA . GLY A 1 92 ? 16.859 11.133 17.344 1 48.84 92 GLY A CA 1
ATOM 740 C C . GLY A 1 92 ? 15.516 10.969 18.031 1 48.84 92 GLY A C 1
ATOM 741 O O . GLY A 1 92 ? 14.477 11.328 17.469 1 48.84 92 GLY A O 1
ATOM 742 N N . GLU A 1 93 ? 15.469 10.031 19.047 1 56.56 93 GLU A N 1
ATOM 743 C CA . GLU A 1 93 ? 14.328 10 19.953 1 56.56 93 GLU A CA 1
ATOM 744 C C . GLU A 1 93 ? 13.914 11.414 20.359 1 56.56 93 GLU A C 1
ATOM 746 O O . GLU A 1 93 ? 14.711 12.172 20.906 1 56.56 93 GLU A O 1
ATOM 751 N N . GLU A 1 94 ? 13.102 12.016 19.578 1 67.56 94 GLU A N 1
ATOM 752 C CA . GLU A 1 94 ? 12.766 13.422 19.797 1 67.56 94 GLU A CA 1
ATOM 753 C C . GLU A 1 94 ? 11.953 13.602 21.078 1 67.56 94 GLU A C 1
ATOM 755 O O . GLU A 1 94 ? 11.031 12.828 21.344 1 67.56 94 GLU A O 1
ATOM 760 N N . GLU A 1 95 ? 12.68 14.18 22.047 1 80.75 95 GLU A N 1
ATOM 761 C CA . GLU A 1 95 ? 11.898 14.656 23.188 1 80.75 95 GLU A CA 1
ATOM 762 C C . GLU A 1 95 ? 11.188 15.969 22.859 1 80.75 95 GLU A C 1
ATOM 764 O O . GLU A 1 95 ? 11.742 16.828 22.172 1 80.75 95 GLU A O 1
ATOM 769 N N . PHE A 1 96 ? 9.992 16.016 23.219 1 89.44 96 PHE A N 1
ATOM 770 C CA . PHE A 1 96 ? 9.188 17.203 23 1 89.44 96 PHE A CA 1
ATOM 771 C C . PHE A 1 96 ? 8.82 17.859 24.328 1 89.44 96 PHE A C 1
ATOM 773 O O . PHE A 1 96 ? 8.523 17.156 25.297 1 89.44 96 PHE A O 1
ATOM 780 N N . PRO A 1 97 ? 8.875 19.172 24.344 1 90.75 97 PRO A N 1
ATOM 781 C CA . PRO A 1 97 ? 8.453 19.859 25.562 1 90.75 97 PRO A CA 1
ATOM 782 C C . PRO A 1 97 ? 6.98 19.656 25.891 1 90.75 97 PRO A C 1
ATOM 784 O O . PRO A 1 97 ? 6.188 19.344 25 1 90.75 97 PRO A O 1
ATOM 787 N N . ASN A 1 98 ? 6.602 19.859 27.203 1 92.81 98 ASN A N 1
ATOM 788 C CA . ASN A 1 98 ? 5.238 19.641 27.672 1 92.81 98 ASN A CA 1
ATOM 789 C C . ASN A 1 98 ? 4.238 20.516 26.922 1 92.81 98 ASN A C 1
ATOM 791 O O . ASN A 1 98 ? 3.117 20.078 26.641 1 92.81 98 ASN A O 1
ATOM 795 N N . ASN A 1 99 ? 4.625 21.75 26.625 1 92.81 99 ASN A N 1
ATOM 796 C CA . ASN A 1 99 ? 3.699 22.641 25.953 1 92.81 99 ASN A CA 1
ATOM 797 C C . ASN A 1 99 ? 3.357 22.156 24.547 1 92.81 99 ASN A C 1
ATOM 799 O O . ASN A 1 99 ? 2.246 22.375 24.062 1 92.81 99 ASN A O 1
ATOM 803 N N . VAL A 1 100 ? 4.27 21.531 23.938 1 93.5 100 VAL A N 1
ATOM 804 C CA . VAL A 1 100 ? 4.023 20.969 22.609 1 93.5 100 VAL A CA 1
ATOM 805 C C . VAL A 1 100 ? 3.064 19.781 22.719 1 93.5 100 VAL A C 1
ATOM 807 O O . VAL A 1 100 ? 2.115 19.672 21.938 1 93.5 100 VAL A O 1
ATOM 810 N N . HIS A 1 101 ? 3.336 18.938 23.719 1 94.25 101 HIS A N 1
ATOM 811 C CA . HIS A 1 101 ? 2.426 17.828 23.938 1 94.25 101 HIS A CA 1
ATOM 812 C C . HIS A 1 101 ? 1.003 18.312 24.188 1 94.25 101 HIS A C 1
ATOM 814 O O . HIS A 1 101 ? 0.047 17.75 23.641 1 94.25 101 HIS A O 1
ATOM 820 N N . GLU A 1 102 ? 0.954 19.312 25 1 95.31 102 GLU A N 1
ATOM 821 C CA . GLU A 1 102 ? -0.362 19.859 25.328 1 95.31 102 GLU A CA 1
ATOM 822 C C . GLU A 1 102 ? -1.049 20.422 24.078 1 95.31 102 GLU A C 1
ATOM 824 O O . GLU A 1 102 ? -2.246 20.203 23.875 1 95.31 102 GLU A O 1
ATOM 829 N N . ARG A 1 103 ? -0.312 21.156 23.297 1 95.88 103 ARG A N 1
ATOM 830 C CA . ARG A 1 103 ? -0.855 21.703 22.047 1 95.88 103 ARG A CA 1
ATOM 831 C C . ARG A 1 103 ? -1.325 20.594 21.125 1 95.88 103 ARG A C 1
ATOM 833 O O . ARG A 1 103 ? -2.416 20.672 20.547 1 95.88 103 ARG A O 1
ATOM 840 N N . VAL A 1 104 ? -0.531 19.609 21 1 96.19 104 VAL A N 1
ATOM 841 C CA . VAL A 1 104 ? -0.843 18.469 20.141 1 96.19 104 VAL A CA 1
ATOM 842 C C . VAL A 1 104 ? -2.127 17.797 20.609 1 96.19 104 VAL A C 1
ATOM 844 O O . VAL A 1 104 ? -3.021 17.516 19.812 1 96.19 104 VAL A O 1
ATOM 847 N N . ASP A 1 105 ? -2.232 17.578 21.891 1 96.75 105 ASP A N 1
ATOM 848 C CA . ASP A 1 105 ? -3.42 16.938 22.438 1 96.75 105 ASP A CA 1
ATOM 849 C C . ASP A 1 105 ? -4.672 17.75 22.156 1 96.75 105 ASP A C 1
ATOM 851 O O . ASP A 1 105 ? -5.711 17.203 21.781 1 96.75 105 ASP A O 1
ATOM 855 N N . ARG A 1 106 ? -4.508 18.969 22.359 1 97.69 106 ARG A N 1
ATOM 856 C CA . ARG A 1 106 ? -5.641 19.875 22.141 1 97.69 106 ARG A CA 1
ATOM 857 C C . ARG A 1 106 ? -6.078 19.844 20.672 1 97.69 106 ARG A C 1
ATOM 859 O O . ARG A 1 106 ? -7.266 19.703 20.375 1 97.69 106 ARG A O 1
ATOM 866 N N . VAL A 1 107 ? -5.184 20.031 19.797 1 97.88 107 VAL A N 1
ATOM 867 C CA . VAL A 1 107 ? -5.492 20.141 18.375 1 97.88 107 VAL A CA 1
ATOM 868 C C . VAL A 1 107 ? -6.078 18.812 17.891 1 97.88 107 VAL A C 1
ATOM 870 O O . VAL A 1 107 ? -7.105 18.797 17.203 1 97.88 107 VAL A O 1
ATOM 873 N N . LEU A 1 108 ? -5.465 17.688 18.219 1 97.75 108 LEU A N 1
ATOM 874 C CA . LEU A 1 108 ? -5.922 16.406 17.703 1 97.75 108 LEU A CA 1
ATOM 875 C C . LEU A 1 108 ? -7.262 16.016 18.312 1 97.75 108 LEU A C 1
ATOM 877 O O . LEU A 1 108 ? -8.078 15.359 17.656 1 97.75 108 LEU A O 1
ATOM 881 N N . SER A 1 109 ? -7.492 16.484 19.562 1 97.38 109 SER A N 1
ATOM 882 C CA . SER A 1 109 ? -8.812 16.281 20.156 1 97.38 109 SER A CA 1
ATOM 883 C C . SER A 1 109 ? -9.891 17 19.344 1 97.38 109 SER A C 1
ATOM 885 O O . SER A 1 109 ? -10.953 16.438 19.078 1 97.38 109 SER A O 1
ATOM 887 N N . LYS A 1 110 ? -9.602 18.156 18.969 1 97.44 110 LYS A N 1
ATOM 888 C CA . LYS A 1 110 ? -10.547 18.938 18.188 1 97.44 110 LYS A CA 1
ATOM 889 C C . LYS A 1 110 ? -10.727 18.328 16.797 1 97.44 110 LYS A C 1
ATOM 891 O O . LYS A 1 110 ? -11.844 18.234 16.281 1 97.44 110 LYS A O 1
ATOM 896 N N . VAL A 1 111 ? -9.672 17.938 16.156 1 97.38 111 VAL A N 1
ATOM 897 C CA . VAL A 1 111 ? -9.719 17.328 14.836 1 97.38 111 VAL A CA 1
ATOM 898 C C . VAL A 1 111 ? -10.562 16.047 14.891 1 97.38 111 VAL A C 1
ATOM 900 O O . VAL A 1 111 ? -11.398 15.812 14.023 1 97.38 111 VAL A O 1
ATOM 903 N N . GLU A 1 112 ? -10.289 15.234 15.914 1 96 112 GLU A N 1
ATOM 904 C CA . GLU A 1 112 ? -11.055 14 16.078 1 96 112 GLU A CA 1
ATOM 905 C C . GLU A 1 112 ? -12.555 14.289 16.156 1 96 112 GLU A C 1
ATOM 907 O O . GLU A 1 112 ? -13.352 13.586 15.531 1 96 112 GLU A O 1
ATOM 912 N N . GLU A 1 113 ? -12.93 15.32 16.875 1 95.31 113 GLU A N 1
ATOM 913 C CA . GLU A 1 113 ? -14.328 15.711 16.984 1 95.31 113 GLU A CA 1
ATOM 914 C C . GLU A 1 113 ? -14.891 16.172 15.648 1 95.31 113 GLU A C 1
ATOM 916 O O . GLU A 1 113 ? -16.016 15.789 15.281 1 95.31 113 GLU A O 1
ATOM 921 N N . ASP A 1 114 ? -14.133 16.953 14.914 1 95.31 114 ASP A N 1
ATOM 922 C CA . ASP A 1 114 ? -14.57 17.438 13.617 1 95.31 114 ASP A CA 1
ATOM 923 C C . ASP A 1 114 ? -14.781 16.281 12.641 1 95.31 114 ASP A C 1
ATOM 925 O O . ASP A 1 114 ? -15.75 16.281 11.875 1 95.31 114 ASP A O 1
AT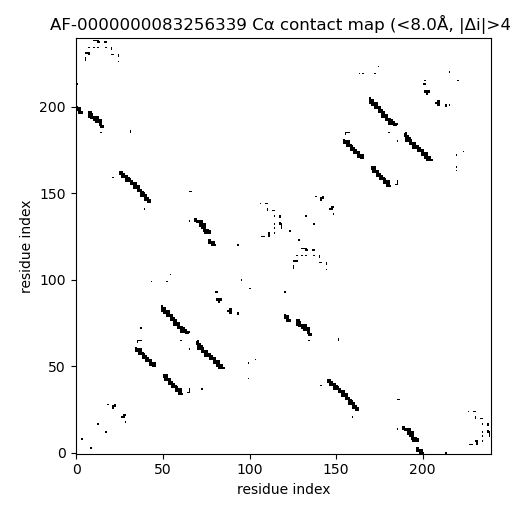OM 929 N N . LEU A 1 115 ? -13.867 15.352 12.617 1 93.44 115 LEU A N 1
ATOM 930 C CA . LEU A 1 115 ? -13.93 14.234 11.68 1 93.44 115 LEU A CA 1
ATOM 931 C C . LEU A 1 115 ? -15.156 13.367 11.945 1 93.44 115 LEU A C 1
ATOM 933 O O . LEU A 1 115 ? -15.711 12.773 11.016 1 93.44 115 LEU A O 1
ATOM 937 N N . LYS A 1 116 ? -15.516 13.258 13.195 1 91.06 116 LYS A N 1
ATOM 938 C CA . LYS A 1 116 ? -16.719 12.508 13.531 1 91.06 116 LYS A CA 1
ATOM 939 C C . LYS A 1 116 ? -17.953 13.117 12.859 1 91.06 116 LYS A C 1
ATOM 941 O O . LYS A 1 116 ? -18.859 12.391 12.453 1 91.06 116 LYS A O 1
ATOM 946 N N . GLU A 1 117 ? -17.891 14.344 12.656 1 87.81 117 GLU A N 1
ATOM 947 C CA . GLU A 1 117 ? -19.016 15.055 12.031 1 87.81 117 GLU A CA 1
ATOM 948 C C . GLU A 1 117 ? -19.078 14.75 10.539 1 87.81 117 GLU A C 1
ATOM 950 O O . GLU A 1 117 ? -20.172 14.797 9.945 1 87.81 117 GLU A O 1
ATOM 955 N N . PHE A 1 118 ? -17.938 14.445 9.93 1 85.19 118 PHE A N 1
ATOM 956 C CA . PHE A 1 118 ? -17.891 14.25 8.484 1 85.19 118 PHE A CA 1
ATOM 957 C C . PHE A 1 118 ? -18.125 12.789 8.125 1 85.19 118 PHE A C 1
ATOM 959 O O . PHE A 1 118 ? -18.328 12.453 6.957 1 85.19 118 PHE A O 1
ATOM 966 N N . GLN A 1 119 ? -17.922 11.844 8.961 1 76.06 119 GLN A N 1
ATOM 967 C CA . GLN A 1 119 ? -18.109 10.422 8.703 1 76.06 119 GLN A CA 1
ATOM 968 C C . GLN A 1 119 ? -19.562 10.016 8.938 1 76.06 119 GLN A C 1
ATOM 970 O O . GLN A 1 119 ? -20.016 9 8.406 1 76.06 119 GLN A O 1
ATOM 975 N N . ASP A 1 120 ? -20.281 10.695 9.75 1 59.16 120 ASP A N 1
ATOM 976 C CA . ASP A 1 120 ? -21.703 10.461 9.969 1 59.16 120 ASP A CA 1
ATOM 977 C C . ASP A 1 120 ? -22.531 11.023 8.82 1 59.16 120 ASP A C 1
ATOM 979 O O . ASP A 1 120 ? -22.203 12.07 8.258 1 59.16 120 ASP A O 1
ATOM 983 N N . MET B 1 1 ? 7.445 11.32 16.094 1 84.44 1 MET B N 1
ATOM 984 C CA . MET B 1 1 ? 6.621 10.477 16.938 1 84.44 1 MET B CA 1
ATOM 985 C C . MET B 1 1 ? 5.238 10.266 16.328 1 84.44 1 MET B C 1
ATOM 987 O O . MET B 1 1 ? 4.574 11.227 15.945 1 84.44 1 MET B O 1
ATOM 991 N N . GLU B 1 2 ? 4.961 8.938 16.156 1 85.88 2 GLU B N 1
ATOM 992 C CA . GLU B 1 2 ? 3.611 8.602 15.711 1 85.88 2 GLU B CA 1
ATOM 993 C C . GLU B 1 2 ? 2.615 8.695 16.859 1 85.88 2 GLU B C 1
ATOM 995 O O . GLU B 1 2 ? 2.902 8.258 17.984 1 85.88 2 GLU B O 1
ATOM 1000 N N . ILE B 1 3 ? 1.456 9.273 16.625 1 90.19 3 ILE B N 1
ATOM 1001 C CA . ILE B 1 3 ? 0.424 9.438 17.641 1 90.19 3 ILE B CA 1
ATOM 1002 C C . ILE B 1 3 ? -0.79 8.578 17.281 1 90.19 3 ILE B C 1
ATOM 1004 O O . ILE B 1 3 ? -1.422 8.781 16.25 1 90.19 3 ILE B O 1
ATOM 1008 N N . THR B 1 4 ? -1.109 7.594 18.125 1 89.62 4 THR B N 1
ATOM 1009 C CA . THR B 1 4 ? -2.154 6.637 17.766 1 89.62 4 THR B CA 1
ATOM 1010 C C . THR B 1 4 ? -3.283 6.672 18.797 1 89.62 4 THR B C 1
ATOM 1012 O O . THR B 1 4 ? -4.223 5.875 18.719 1 89.62 4 THR B O 1
ATOM 1015 N N . LYS B 1 5 ? -3.217 7.629 19.766 1 91.88 5 LYS B N 1
ATOM 1016 C CA . LYS B 1 5 ? -4.199 7.633 20.844 1 91.88 5 LYS B CA 1
ATOM 1017 C C . LYS B 1 5 ? -5.527 8.227 20.391 1 91.88 5 LYS B C 1
ATOM 1019 O O . LYS B 1 5 ? -6.562 8.008 21.016 1 91.88 5 LYS B O 1
ATOM 1024 N N . PHE B 1 6 ? -5.523 9 19.359 1 92.75 6 PHE B N 1
ATOM 1025 C CA . PHE B 1 6 ? -6.746 9.578 18.828 1 92.75 6 PHE B CA 1
ATOM 1026 C C . PHE B 1 6 ? -7.301 8.727 17.688 1 92.75 6 PHE B C 1
ATOM 1028 O O . PHE B 1 6 ? -6.547 8.039 17 1 92.75 6 PHE B O 1
ATOM 1035 N N . SER B 1 7 ? -8.602 8.656 17.484 1 91.94 7 SER B N 1
ATOM 1036 C CA . SER B 1 7 ? -9.258 7.891 16.422 1 91.94 7 SER B CA 1
ATOM 1037 C C . SER B 1 7 ? -9.172 8.617 15.086 1 91.94 7 SER B C 1
ATOM 1039 O O . SER B 1 7 ? -10.195 8.844 14.43 1 91.94 7 SER B O 1
ATOM 1041 N N . ILE B 1 8 ? -7.969 8.938 14.711 1 93.81 8 ILE B N 1
ATOM 1042 C CA . ILE B 1 8 ? -7.754 9.664 13.461 1 93.81 8 ILE B CA 1
ATOM 1043 C C . ILE B 1 8 ? -7.246 8.711 12.383 1 93.81 8 ILE B C 1
ATOM 1045 O O . ILE B 1 8 ? -7.691 8.766 11.234 1 93.81 8 ILE B O 1
ATOM 1049 N N . ASP B 1 9 ? -6.293 7.852 12.836 1 89.19 9 ASP B N 1
ATOM 1050 C CA . ASP B 1 9 ? -5.762 6.867 11.898 1 89.19 9 ASP B CA 1
ATOM 1051 C C . ASP B 1 9 ? -6.867 5.941 11.391 1 89.19 9 ASP B C 1
ATOM 1053 O O . ASP B 1 9 ? -7.688 5.461 12.172 1 89.19 9 ASP B O 1
ATOM 1057 N N . GLY B 1 10 ? -6.934 5.816 10.062 1 82.69 10 GLY B N 1
ATOM 1058 C CA . GLY B 1 10 ? -7.902 4.918 9.445 1 82.69 10 GLY B CA 1
ATOM 1059 C C . GLY B 1 10 ? -9.203 5.605 9.07 1 82.69 10 GLY B C 1
ATOM 1060 O O . GLY B 1 10 ? -10 5.062 8.312 1 82.69 10 GLY B O 1
ATOM 1061 N N . ALA B 1 11 ? -9.5 6.848 9.648 1 90.81 11 ALA B N 1
ATOM 1062 C CA . ALA B 1 11 ? -10.695 7.598 9.273 1 90.81 11 ALA B CA 1
ATOM 1063 C C . ALA B 1 11 ? -10.719 7.871 7.773 1 90.81 11 ALA B C 1
ATOM 1065 O O . ALA B 1 11 ? -9.688 8.172 7.176 1 90.81 11 ALA B O 1
ATOM 1066 N N . GLN B 1 12 ? -11.859 7.617 7.113 1 91.06 12 GLN B N 1
ATOM 1067 C CA . GLN B 1 12 ? -12.055 7.961 5.711 1 91.06 12 GLN B CA 1
ATOM 1068 C C . GLN B 1 12 ? -12.953 9.188 5.566 1 91.06 12 GLN B C 1
ATOM 1070 O O . GLN B 1 12 ? -14.086 9.188 6.043 1 91.06 12 GLN B O 1
ATOM 1075 N N . VAL B 1 13 ? -12.484 10.266 5.062 1 94.69 13 VAL B N 1
ATOM 1076 C CA . VAL B 1 13 ? -13.156 11.555 4.961 1 94.69 13 VAL B CA 1
ATOM 1077 C C . VAL B 1 13 ? -12.93 12.156 3.576 1 94.69 13 VAL B C 1
ATOM 1079 O O . VAL B 1 13 ? -11.836 12.031 3.016 1 94.69 13 VAL B O 1
ATOM 1082 N N . LYS B 1 14 ? -14.055 12.719 3.049 1 95.81 14 LYS B N 1
ATOM 1083 C CA . LYS B 1 14 ? -13.891 13.453 1.798 1 95.81 14 LYS B CA 1
ATOM 1084 C C . LYS B 1 14 ? -12.867 14.57 1.948 1 95.81 14 LYS B C 1
ATOM 1086 O O . LYS B 1 14 ? -12.805 15.234 2.99 1 95.81 14 LYS B O 1
ATOM 1091 N N . GLN B 1 15 ? -12.172 14.875 0.897 1 95.06 15 GLN B N 1
ATOM 1092 C CA . GLN B 1 15 ? -11.016 15.758 0.937 1 95.06 15 GLN B CA 1
ATOM 1093 C C . GLN B 1 15 ? -11.414 17.172 1.321 1 95.06 15 GLN B C 1
ATOM 1095 O O . GLN B 1 15 ? -10.75 17.812 2.137 1 95.06 15 GLN B O 1
ATOM 1100 N N . GLN B 1 16 ? -12.461 17.656 0.739 1 95.38 16 GLN B N 1
ATOM 1101 C CA . GLN B 1 16 ? -12.797 19.062 0.96 1 95.38 16 GLN B CA 1
ATOM 1102 C C . GLN B 1 16 ? -13.156 19.312 2.422 1 95.38 16 GLN B C 1
ATOM 1104 O O . GLN B 1 16 ? -12.594 20.219 3.055 1 95.38 16 GLN B O 1
ATOM 1109 N N . PRO B 1 17 ? -14.102 18.547 3.018 1 96 17 PRO B N 1
ATOM 1110 C CA . PRO B 1 17 ? -14.352 18.781 4.441 1 96 17 PRO B CA 1
ATOM 1111 C C . PRO B 1 17 ? -13.125 18.516 5.309 1 96 17 PRO B C 1
ATOM 1113 O O . PRO B 1 17 ? -12.922 19.188 6.324 1 96 17 PRO B O 1
ATOM 1116 N N . LEU B 1 18 ? -12.305 17.531 4.953 1 96.94 18 LEU B N 1
ATOM 1117 C CA . LEU B 1 18 ? -11.062 17.281 5.676 1 96.94 18 LEU B CA 1
ATOM 1118 C C . LEU B 1 18 ? -10.164 18.516 5.664 1 96.94 18 LEU B C 1
ATOM 1120 O O . LEU B 1 18 ? -9.711 18.969 6.719 1 96.94 18 LEU B O 1
ATOM 1124 N N . THR B 1 19 ? -9.961 19 4.465 1 96.44 19 THR B N 1
ATOM 1125 C CA . THR B 1 19 ? -9.109 20.188 4.309 1 96.44 19 THR B CA 1
ATOM 1126 C C . THR B 1 19 ? -9.656 21.359 5.113 1 96.44 19 THR B C 1
ATOM 1128 O O . THR B 1 19 ? -8.906 22.047 5.801 1 96.44 19 THR B O 1
ATOM 1131 N N . HIS B 1 20 ? -10.906 21.547 5.078 1 96.44 20 HIS B N 1
ATOM 1132 C CA . HIS B 1 20 ? -11.531 22.625 5.824 1 96.44 20 HIS B CA 1
ATOM 1133 C C . HIS B 1 20 ? -11.297 22.469 7.324 1 96.44 20 HIS B C 1
ATOM 1135 O O . HIS B 1 20 ? -10.883 23.422 7.996 1 96.44 20 HIS B O 1
ATOM 1141 N N . ALA B 1 21 ? -11.547 21.359 7.848 1 96.62 21 ALA B N 1
ATOM 1142 C CA . ALA B 1 21 ? -11.391 21.094 9.281 1 96.62 21 ALA B CA 1
ATOM 1143 C C . ALA B 1 21 ? -9.945 21.297 9.727 1 96.62 21 ALA B C 1
ATOM 1145 O O . ALA B 1 21 ? -9.695 21.891 10.773 1 96.62 21 ALA B O 1
ATOM 1146 N N . LEU B 1 22 ? -9.047 20.797 8.953 1 97.88 22 LEU B N 1
ATOM 1147 C CA . LEU B 1 22 ? -7.645 20.891 9.328 1 97.88 22 LEU B CA 1
ATOM 1148 C C . LEU B 1 22 ? -7.156 22.344 9.242 1 97.88 22 LEU B C 1
ATOM 1150 O O . LEU B 1 22 ? -6.422 22.797 10.117 1 97.88 22 LEU B O 1
ATOM 1154 N N . GLU B 1 23 ? -7.656 23.016 8.219 1 97.19 23 GLU B N 1
ATOM 1155 C CA . GLU B 1 23 ? -7.285 24.422 8.117 1 97.19 23 GLU B CA 1
ATOM 1156 C C . GLU B 1 23 ? -7.848 25.219 9.281 1 97.19 23 GLU B C 1
ATOM 1158 O O . GLU B 1 23 ? -7.191 26.141 9.789 1 97.19 23 GLU B O 1
ATOM 1163 N N . GLN B 1 24 ? -8.984 24.938 9.727 1 96.62 24 GLN B N 1
ATOM 1164 C CA . GLN B 1 24 ? -9.586 25.609 10.867 1 96.62 24 GLN B CA 1
ATOM 1165 C C . GLN B 1 24 ? -8.781 25.375 12.141 1 96.62 24 GLN B C 1
ATOM 1167 O O . GLN B 1 24 ? -8.805 26.188 13.07 1 96.62 24 GLN B O 1
ATOM 1172 N N . ASN B 1 25 ? -8.039 24.312 12.102 1 97.62 25 ASN B N 1
ATOM 1173 C CA . ASN B 1 25 ? -7.246 23.984 13.289 1 97.62 25 ASN B CA 1
ATOM 1174 C C . ASN B 1 25 ? -5.77 24.297 13.078 1 97.62 25 ASN B C 1
ATOM 1176 O O . ASN B 1 25 ? -4.914 23.797 13.82 1 97.62 25 ASN B O 1
ATOM 1180 N N . GLY B 1 26 ? -5.465 25 12.07 1 96.81 26 GLY B N 1
ATOM 1181 C CA . GLY B 1 26 ? -4.145 25.594 11.922 1 96.81 26 GLY B CA 1
ATOM 1182 C C . GLY B 1 26 ? -3.256 24.828 10.961 1 96.81 26 GLY B C 1
ATOM 1183 O O . GLY B 1 26 ? -2.127 25.25 10.688 1 96.81 26 GLY B O 1
ATOM 1184 N N . PHE B 1 27 ? -3.791 23.734 10.461 1 97.75 27 PHE B N 1
ATOM 1185 C CA . PHE B 1 27 ? -3.002 23 9.477 1 97.75 27 PHE B CA 1
ATOM 1186 C C . PHE B 1 27 ? -3.004 23.734 8.141 1 97.75 27 PHE B C 1
ATOM 1188 O O . PHE B 1 27 ? -3.932 24.484 7.832 1 97.75 27 PHE B O 1
ATOM 1195 N N . VAL B 1 28 ? -1.916 23.438 7.285 1 95.94 28 VAL B N 1
ATOM 1196 C CA . VAL B 1 28 ? -1.828 23.891 5.902 1 95.94 28 VAL B CA 1
ATOM 1197 C C . VAL B 1 28 ? -1.559 22.703 4.984 1 95.94 28 VAL B C 1
ATOM 1199 O O . VAL B 1 28 ? -0.785 21.812 5.328 1 95.94 28 VAL B O 1
ATOM 1202 N N . LEU B 1 29 ? -2.314 22.75 3.904 1 91.94 29 LEU B N 1
ATOM 1203 C CA . LEU B 1 29 ? -2.041 21.75 2.891 1 91.94 29 LEU B CA 1
ATOM 1204 C C . LEU B 1 29 ? -0.593 21.828 2.42 1 91.94 29 LEU B C 1
ATOM 1206 O O . LEU B 1 29 ? -0.133 22.891 1.99 1 91.94 29 LEU B O 1
ATOM 1210 N N . ALA B 1 30 ? 0.158 20.938 2.672 1 86.31 30 ALA B N 1
ATOM 1211 C CA . ALA B 1 30 ? 1.582 20.938 2.344 1 86.31 30 ALA B CA 1
ATOM 1212 C C . ALA B 1 30 ? 1.829 20.328 0.969 1 86.31 30 ALA B C 1
ATOM 1214 O O . ALA B 1 30 ? 1.989 21.047 -0.02 1 86.31 30 ALA B O 1
ATOM 1215 N N . GLU B 1 31 ? 2.295 19.141 0.898 1 68.38 31 GLU B N 1
ATOM 1216 C CA . GLU B 1 31 ? 2.664 18.484 -0.36 1 68.38 31 GLU B CA 1
ATOM 1217 C C . GLU B 1 31 ? 1.674 17.391 -0.728 1 68.38 31 GLU B C 1
ATOM 1219 O O . GLU B 1 31 ? 1.034 16.812 0.148 1 68.38 31 GLU B O 1
ATOM 1224 N N . GLN B 1 32 ? 1.278 17.422 -2.039 1 62.19 32 GLN B N 1
ATOM 1225 C CA . GLN B 1 32 ? 0.49 16.328 -2.627 1 62.19 32 GLN B CA 1
ATOM 1226 C C . GLN B 1 32 ? 1.348 15.461 -3.533 1 62.19 32 GLN B C 1
ATOM 1228 O O . GLN B 1 32 ? 2.094 15.969 -4.375 1 62.19 32 GLN B O 1
ATOM 1233 N N . TRP B 1 33 ? 1.637 14.203 -2.773 1 64.31 33 TRP B N 1
ATOM 1234 C CA . TRP B 1 33 ? 2.428 13.305 -3.607 1 64.31 33 TRP B CA 1
ATOM 1235 C C . TRP B 1 33 ? 1.565 12.172 -4.156 1 64.31 33 TRP B C 1
ATOM 1237 O O . TRP B 1 33 ? 0.525 11.844 -3.584 1 64.31 33 TRP B O 1
ATOM 1247 N N . ASP B 1 34 ? 1.899 11.773 -5.379 1 69.38 34 ASP B N 1
ATOM 1248 C CA . ASP B 1 34 ? 1.316 10.578 -5.992 1 69.38 34 ASP B CA 1
ATOM 1249 C C . ASP B 1 34 ? 2.312 9.422 -5.996 1 69.38 34 ASP B C 1
ATOM 1251 O O . ASP B 1 34 ? 3.48 9.602 -6.348 1 69.38 34 ASP B O 1
ATOM 1255 N N . TYR B 1 35 ? 1.747 8.477 -5.203 1 74.12 35 TYR B N 1
ATOM 1256 C CA . TYR B 1 35 ? 2.566 7.27 -5.25 1 74.12 35 TYR B CA 1
ATOM 1257 C C . TYR B 1 35 ? 1.971 6.242 -6.211 1 74.12 35 TYR B C 1
ATOM 1259 O O . TYR B 1 35 ? 0.75 6.098 -6.293 1 74.12 35 TYR B O 1
ATOM 1267 N N . GLU B 1 36 ? 2.85 5.793 -7.004 1 78.5 36 GLU B N 1
ATOM 1268 C CA . GLU B 1 36 ? 2.488 4.633 -7.812 1 78.5 36 GLU B CA 1
ATOM 1269 C C . GLU B 1 36 ? 2.75 3.334 -7.055 1 78.5 36 GLU B C 1
ATOM 1271 O O . GLU B 1 36 ? 3.723 3.23 -6.305 1 78.5 36 GLU B O 1
ATOM 1276 N N . ARG B 1 37 ? 1.902 2.406 -7.152 1 83.75 37 ARG B N 1
ATOM 1277 C CA . ARG B 1 37 ? 2.031 1.11 -6.496 1 83.75 37 ARG B CA 1
ATOM 1278 C C . ARG B 1 37 ? 2.094 -0.019 -7.52 1 83.75 37 ARG B C 1
ATOM 1280 O O . ARG B 1 37 ? 1.597 0.123 -8.641 1 83.75 37 ARG B O 1
ATOM 1287 N N . VAL B 1 38 ? 2.75 -1.014 -7.148 1 91.12 38 VAL B N 1
ATOM 1288 C CA . VAL B 1 38 ? 2.76 -2.256 -7.918 1 91.12 38 VAL B CA 1
ATOM 1289 C C . VAL B 1 38 ? 2.404 -3.428 -7.008 1 91.12 38 VAL B C 1
ATOM 1291 O O . VAL B 1 38 ? 2.77 -3.441 -5.828 1 91.12 38 VAL B O 1
ATOM 1294 N N . THR B 1 39 ? 1.747 -4.316 -7.461 1 92.5 39 THR B N 1
ATOM 1295 C CA . THR B 1 39 ? 1.333 -5.516 -6.738 1 92.5 39 THR B CA 1
ATOM 1296 C C . THR B 1 39 ? 1.587 -6.766 -7.578 1 92.5 39 THR B C 1
ATOM 1298 O O . THR B 1 39 ? 1.321 -6.777 -8.781 1 92.5 39 THR B O 1
ATOM 1301 N N . TYR B 1 40 ? 2.092 -7.762 -6.953 1 96.06 40 TYR B N 1
ATOM 1302 C CA . TYR B 1 40 ? 2.303 -9.094 -7.504 1 96.06 40 TYR B CA 1
ATOM 1303 C C . TYR B 1 40 ? 1.594 -10.148 -6.66 1 96.06 40 TYR B C 1
ATOM 1305 O O . TYR B 1 40 ? 1.711 -10.156 -5.434 1 96.06 40 TYR B O 1
ATOM 1313 N N . ASP B 1 41 ? 1.007 -11.039 -7.379 1 96.06 41 ASP B N 1
ATOM 1314 C CA . ASP B 1 41 ? 0.298 -12.086 -6.652 1 96.06 41 ASP B CA 1
ATOM 1315 C C . ASP B 1 41 ? 0.753 -13.469 -7.105 1 96.06 41 ASP B C 1
ATOM 1317 O O . ASP B 1 41 ? 0.98 -13.695 -8.297 1 96.06 41 ASP B O 1
ATOM 1321 N N . LEU B 1 42 ? 0.835 -14.336 -6.188 1 96.75 42 LEU B N 1
ATOM 1322 C CA . LEU B 1 42 ? 1.011 -15.773 -6.398 1 96.75 42 LEU B CA 1
ATOM 1323 C C . LEU B 1 42 ? -0.199 -16.547 -5.891 1 96.75 42 LEU B C 1
ATOM 1325 O O . LEU B 1 42 ? -0.542 -16.469 -4.711 1 96.75 42 LEU B O 1
ATOM 1329 N N . LYS B 1 43 ? -0.736 -17.203 -6.773 1 95.31 43 LYS B N 1
ATOM 1330 C CA . LYS B 1 43 ? -1.844 -18.094 -6.434 1 95.31 43 LYS B CA 1
ATOM 1331 C C . LYS B 1 43 ? -1.334 -19.422 -5.891 1 95.31 43 LYS B C 1
ATOM 1333 O O . LYS B 1 43 ? -0.432 -20.031 -6.473 1 95.31 43 LYS B O 1
ATOM 1338 N N . ILE B 1 44 ? -1.902 -19.734 -4.762 1 94.19 44 ILE B N 1
ATOM 1339 C CA . ILE B 1 44 ? -1.612 -21.031 -4.145 1 94.19 44 ILE B CA 1
ATOM 1340 C C . ILE B 1 44 ? -2.896 -21.844 -4.031 1 94.19 44 ILE B C 1
ATOM 1342 O O . ILE B 1 44 ? -3.803 -21.484 -3.275 1 94.19 44 ILE B O 1
ATOM 1346 N N . ASN B 1 45 ? -2.83 -22.938 -4.789 1 88.06 45 ASN B N 1
ATOM 1347 C CA . ASN B 1 45 ? -4.023 -23.766 -4.797 1 88.06 45 ASN B CA 1
ATOM 1348 C C . ASN B 1 45 ? -4.219 -24.484 -3.463 1 88.06 45 ASN B C 1
ATOM 1350 O O . ASN B 1 45 ? -3.246 -24.797 -2.773 1 88.06 45 ASN B O 1
ATOM 1354 N N . SER B 1 46 ? -5.402 -24.484 -3.023 1 86.06 46 SER B N 1
ATOM 1355 C CA . SER B 1 46 ? -5.816 -25.25 -1.85 1 86.06 46 SER B CA 1
ATOM 1356 C C . SER B 1 46 ? -6.496 -26.562 -2.248 1 86.06 46 SER B C 1
ATOM 1358 O O . SER B 1 46 ? -7.215 -26.609 -3.25 1 86.06 46 SER B O 1
ATOM 1360 N N . PRO B 1 47 ? -6.156 -27.594 -1.479 1 82.06 47 PRO B N 1
ATOM 1361 C CA . PRO B 1 47 ? -6.926 -28.812 -1.723 1 82.06 47 PRO B CA 1
ATOM 1362 C C . PRO B 1 47 ? -8.406 -28.672 -1.374 1 82.06 47 PRO B C 1
ATOM 1364 O O . PRO B 1 47 ? -9.234 -29.453 -1.838 1 82.06 47 PRO B O 1
ATOM 1367 N N . GLU B 1 48 ? -8.648 -27.797 -0.45 1 80.38 48 GLU B N 1
ATOM 1368 C CA . GLU B 1 48 ? -10.047 -27.562 -0.111 1 80.38 48 GLU B CA 1
ATOM 1369 C C . GLU B 1 48 ? -10.758 -26.812 -1.225 1 80.38 48 GLU B C 1
ATOM 1371 O O . GLU B 1 48 ? -10.219 -25.844 -1.781 1 80.38 48 GLU B O 1
ATOM 1376 N N . LYS B 1 49 ? -11.867 -27.406 -1.439 1 77.31 49 LYS B N 1
ATOM 1377 C CA . LYS B 1 49 ? -12.672 -26.781 -2.492 1 77.31 49 LYS B CA 1
ATOM 1378 C C . LYS B 1 49 ? -13.031 -25.344 -2.139 1 77.31 49 LYS B C 1
ATOM 1380 O O . LYS B 1 49 ? -13.258 -25.031 -0.97 1 77.31 49 LYS B O 1
ATOM 1385 N N . ASN B 1 50 ? -12.898 -24.359 -2.984 1 79.56 50 ASN B N 1
ATOM 1386 C CA . ASN B 1 50 ? -13.391 -22.984 -2.947 1 79.56 50 ASN B CA 1
ATOM 1387 C C . ASN B 1 50 ? -12.461 -22.078 -2.143 1 79.56 50 ASN B C 1
ATOM 1389 O O . ASN B 1 50 ? -12.891 -21.047 -1.633 1 79.56 50 ASN B O 1
ATOM 1393 N N . ILE B 1 51 ? -11.469 -22.906 -1.804 1 82.81 51 ILE B N 1
ATOM 1394 C CA . ILE B 1 51 ? -10.508 -22.094 -1.082 1 82.81 51 ILE B CA 1
ATOM 1395 C C . ILE B 1 51 ? -9.25 -21.906 -1.931 1 82.81 51 ILE B C 1
ATOM 1397 O O . ILE B 1 51 ? -8.719 -22.859 -2.484 1 82.81 51 ILE B O 1
ATOM 1401 N N . THR B 1 52 ? -8.938 -20.641 -2.244 1 87.75 52 THR B N 1
ATOM 1402 C CA . THR B 1 52 ? -7.668 -20.312 -2.883 1 87.75 52 THR B CA 1
ATOM 1403 C C . THR B 1 52 ? -6.852 -19.359 -2.012 1 87.75 52 THR B C 1
ATOM 1405 O O . THR B 1 52 ? -7.402 -18.438 -1.416 1 87.75 52 THR B O 1
ATOM 1408 N N . TYR B 1 53 ? -5.605 -19.734 -1.842 1 91.12 53 TYR B N 1
ATOM 1409 C CA . TYR B 1 53 ? -4.699 -18.859 -1.099 1 91.12 53 TYR B CA 1
ATOM 1410 C C . TYR B 1 53 ? -3.875 -18 -2.043 1 91.12 53 TYR B C 1
ATOM 1412 O O . TYR B 1 53 ? -3.59 -18.406 -3.174 1 91.12 53 TYR B O 1
ATOM 1420 N N . TYR B 1 54 ? -3.545 -16.766 -1.671 1 92.94 54 TYR B N 1
ATOM 1421 C CA . TYR B 1 54 ? -2.695 -15.867 -2.436 1 92.94 54 TYR B CA 1
ATOM 1422 C C . TYR B 1 54 ? -1.581 -15.297 -1.564 1 92.94 54 TYR B C 1
ATOM 1424 O O . TYR B 1 54 ? -1.806 -14.961 -0.401 1 92.94 54 TYR B O 1
ATOM 1432 N N . LEU B 1 55 ? -0.51 -15.305 -2.055 1 94.88 55 LEU B N 1
ATOM 1433 C CA . LEU B 1 55 ? 0.611 -14.547 -1.512 1 94.88 55 LEU B CA 1
ATOM 1434 C C . LEU B 1 55 ? 0.845 -13.273 -2.316 1 94.88 55 LEU B C 1
ATOM 1436 O O . LEU B 1 55 ? 1.057 -13.328 -3.529 1 94.88 55 LEU B O 1
ATOM 1440 N N . ARG B 1 56 ? 0.793 -12.195 -1.693 1 92.75 56 ARG B N 1
ATOM 1441 C CA . ARG B 1 56 ? 0.84 -10.898 -2.363 1 92.75 56 ARG B CA 1
ATOM 1442 C C . ARG B 1 56 ? 2.059 -10.094 -1.918 1 92.75 56 ARG B C 1
ATOM 1444 O O . ARG B 1 56 ? 2.332 -9.984 -0.721 1 92.75 56 ARG B O 1
ATOM 1451 N N . LEU B 1 57 ? 2.84 -9.641 -2.906 1 95.25 57 LEU B N 1
ATOM 1452 C CA . LEU B 1 57 ? 3.922 -8.688 -2.688 1 95.25 57 LEU B CA 1
ATOM 1453 C C . LEU B 1 57 ? 3.57 -7.324 -3.266 1 95.25 57 LEU B C 1
ATOM 1455 O O . LEU B 1 57 ? 3.217 -7.215 -4.441 1 95.25 57 LEU B O 1
ATOM 1459 N N . ARG B 1 58 ? 3.553 -6.336 -2.332 1 92.12 58 ARG B N 1
ATOM 1460 C CA . ARG B 1 58 ? 3.262 -4.969 -2.74 1 92.12 58 ARG B CA 1
ATOM 1461 C C . ARG B 1 58 ? 4.492 -4.078 -2.598 1 92.12 58 ARG B C 1
ATOM 1463 O O . ARG B 1 58 ? 5.402 -4.391 -1.827 1 92.12 58 ARG B O 1
ATOM 1470 N N . GLY B 1 59 ? 4.598 -3.076 -3.432 1 89.44 59 GLY B N 1
ATOM 1471 C CA . GLY B 1 59 ? 5.641 -2.07 -3.311 1 89.44 59 GLY B CA 1
ATOM 1472 C C . GLY B 1 59 ? 5.188 -0.688 -3.742 1 89.44 59 GLY B C 1
ATOM 1473 O O . GLY B 1 59 ? 4.164 -0.547 -4.418 1 89.44 59 GLY B O 1
ATOM 1474 N N . LEU B 1 60 ? 5.793 0.254 -3.258 1 82.62 60 LEU B N 1
ATOM 1475 C CA . LEU B 1 60 ? 5.59 1.656 -3.605 1 82.62 60 LEU B CA 1
ATOM 1476 C C . LEU B 1 60 ? 6.762 2.189 -4.422 1 82.62 60 LEU B C 1
ATOM 1478 O O . LEU B 1 60 ? 7.922 1.913 -4.105 1 82.62 60 LEU B O 1
ATOM 1482 N N . ALA B 1 61 ? 6.387 2.865 -5.555 1 84.5 61 ALA B N 1
ATOM 1483 C CA . ALA B 1 61 ? 7.445 3.555 -6.281 1 84.5 61 ALA B CA 1
ATOM 1484 C C . ALA B 1 61 ? 7.969 4.75 -5.488 1 84.5 61 ALA B C 1
ATOM 1486 O O . ALA B 1 61 ? 7.215 5.68 -5.188 1 84.5 61 ALA B O 1
ATOM 1487 N N . VAL B 1 62 ? 9.25 4.617 -5.16 1 77.31 62 VAL B N 1
ATOM 1488 C CA . VAL B 1 62 ? 9.852 5.742 -4.453 1 77.31 62 VAL B CA 1
ATOM 1489 C C . VAL B 1 62 ? 10.484 6.707 -5.457 1 77.31 62 VAL B C 1
ATOM 1491 O O . VAL B 1 62 ? 10.789 7.852 -5.117 1 77.31 62 VAL B O 1
ATOM 1494 N N . GLU B 1 63 ? 10.789 6.195 -6.652 1 77.62 63 GLU B N 1
ATOM 1495 C CA . GLU B 1 63 ? 11.258 6.945 -7.812 1 77.62 63 GLU B CA 1
ATOM 1496 C C . GLU B 1 63 ? 10.797 6.293 -9.109 1 77.62 63 GLU B C 1
ATOM 1498 O O . GLU B 1 63 ? 10.539 5.09 -9.148 1 77.62 63 GLU B O 1
ATOM 1503 N N . GLY B 1 64 ? 10.672 7.109 -10.141 1 82.94 64 GLY B N 1
ATOM 1504 C CA . GLY B 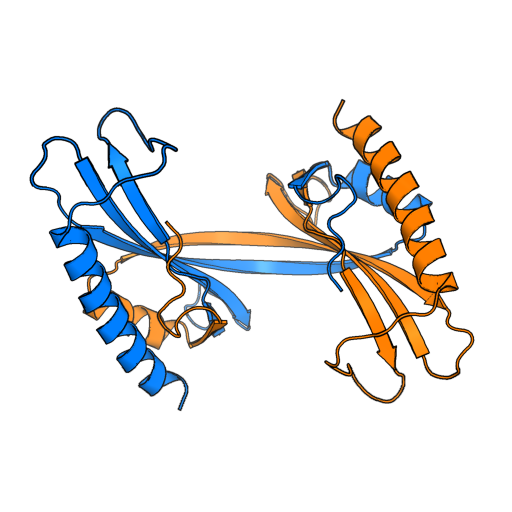1 64 ? 10.352 6.59 -11.461 1 82.94 64 GLY B CA 1
ATOM 1505 C C . GLY B 1 64 ? 8.867 6.309 -11.648 1 82.94 64 GLY B C 1
ATOM 1506 O O . GLY B 1 64 ? 8.031 6.82 -10.898 1 82.94 64 GLY B O 1
ATOM 1507 N N . SER B 1 65 ? 8.586 5.504 -12.789 1 84.81 65 SER B N 1
ATOM 1508 C CA . SER B 1 65 ? 7.215 5.234 -13.219 1 84.81 65 SER B CA 1
ATOM 1509 C C . SER B 1 65 ? 6.938 3.736 -13.281 1 84.81 65 SER B C 1
ATOM 1511 O O . SER B 1 65 ? 7.676 2.992 -13.93 1 84.81 65 SER B O 1
ATOM 1513 N N . VAL B 1 66 ? 5.949 3.252 -12.547 1 87.81 66 VAL B N 1
ATOM 1514 C CA . VAL B 1 66 ? 5.531 1.854 -12.586 1 87.81 66 VAL B CA 1
ATOM 1515 C C . VAL B 1 66 ? 5 1.518 -13.977 1 87.81 66 VAL B C 1
ATOM 1517 O O . VAL B 1 66 ? 5.297 0.451 -14.523 1 87.81 66 VAL B O 1
ATOM 1520 N N . GLU B 1 67 ? 4.23 2.455 -14.539 1 82.38 67 GLU B N 1
ATOM 1521 C CA . GLU B 1 67 ? 3.627 2.234 -15.852 1 82.38 67 GLU B CA 1
ATOM 1522 C C . GLU B 1 67 ? 4.691 1.963 -16.906 1 82.38 67 GLU B C 1
ATOM 1524 O O . GLU B 1 67 ? 4.508 1.105 -17.781 1 82.38 67 GLU B O 1
ATOM 1529 N N . LYS B 1 68 ? 5.801 2.613 -16.844 1 88.25 68 LYS B N 1
ATOM 1530 C CA . LYS B 1 68 ? 6.867 2.469 -17.828 1 88.25 68 LYS B CA 1
ATOM 1531 C C . LYS B 1 68 ? 7.832 1.354 -17.438 1 88.25 68 LYS B C 1
ATOM 1533 O O . LYS B 1 68 ? 8.773 1.052 -18.188 1 88.25 68 LYS B O 1
ATOM 1538 N N . GLY B 1 69 ? 7.621 0.891 -16.172 1 89 69 GLY B N 1
ATOM 1539 C CA . GLY B 1 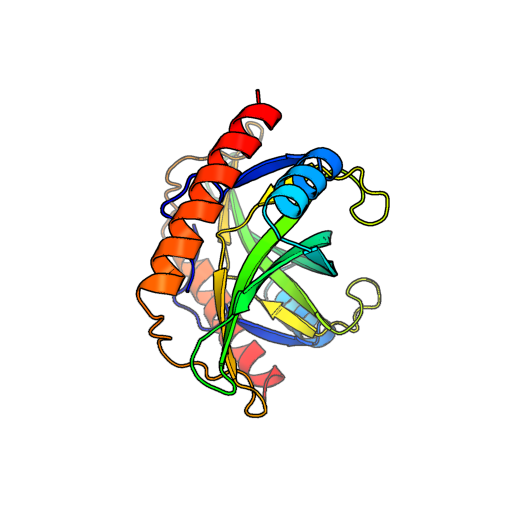69 ? 8.492 -0.188 -15.727 1 89 69 GLY B CA 1
ATOM 1540 C C . GLY B 1 69 ? 9.852 0.296 -15.25 1 89 69 GLY B C 1
ATOM 1541 O O . GLY B 1 69 ? 10.805 -0.482 -15.188 1 89 69 GLY B O 1
ATOM 1542 N N . SER B 1 70 ? 10.055 1.509 -15 1 93.12 70 SER B N 1
ATOM 1543 C CA . SER B 1 70 ? 11.352 2.092 -14.648 1 93.12 70 SER B CA 1
ATOM 1544 C C . SER B 1 70 ? 11.398 2.477 -13.18 1 93.12 70 SER B C 1
ATOM 1546 O O . SER B 1 70 ? 12.305 3.188 -12.742 1 93.12 70 SER B O 1
ATOM 1548 N N . ALA B 1 71 ? 10.578 2.154 -12.422 1 90.88 71 ALA B N 1
ATOM 1549 C CA . ALA B 1 71 ? 10.461 2.596 -11.031 1 90.88 71 ALA B CA 1
ATOM 1550 C C . ALA B 1 71 ? 11.438 1.848 -10.133 1 90.88 71 ALA B C 1
ATOM 1552 O O . ALA B 1 71 ? 11.812 0.709 -10.422 1 90.88 71 ALA B O 1
ATOM 1553 N N . LEU B 1 72 ? 11.875 2.582 -9.148 1 90.81 72 LEU B N 1
ATOM 1554 C CA . LEU B 1 72 ? 12.477 1.981 -7.961 1 90.81 72 LEU B CA 1
ATOM 1555 C C . LEU B 1 72 ? 11.414 1.667 -6.914 1 90.81 72 LEU B C 1
ATOM 1557 O O . LEU B 1 72 ? 10.742 2.572 -6.41 1 90.81 72 LEU B O 1
ATOM 1561 N N . ILE B 1 73 ? 11.25 0.511 -6.59 1 89.88 73 ILE B N 1
ATOM 1562 C CA . ILE B 1 73 ? 10.133 0.019 -5.789 1 89.88 73 ILE B CA 1
ATOM 1563 C C . ILE B 1 73 ? 10.609 -0.291 -4.371 1 89.88 73 ILE B C 1
ATOM 1565 O O . ILE B 1 73 ? 11.594 -1.013 -4.184 1 89.88 73 ILE B O 1
ATOM 1569 N N . LYS B 1 74 ? 10.086 0.208 -3.387 1 85.94 74 LYS B N 1
ATOM 1570 C CA . LYS B 1 74 ? 10.234 -0.221 -1.999 1 85.94 74 LYS B CA 1
ATOM 1571 C C . LYS B 1 74 ? 9.148 -1.22 -1.613 1 85.94 74 LYS B C 1
ATOM 1573 O O . LYS B 1 74 ? 7.957 -0.905 -1.679 1 85.94 74 LYS B O 1
ATOM 1578 N N . LEU B 1 75 ? 9.531 -2.244 -1.229 1 90.62 75 LEU B N 1
ATOM 1579 C CA . LEU B 1 75 ? 8.617 -3.355 -0.986 1 90.62 75 LEU B CA 1
ATOM 1580 C C . LEU B 1 75 ? 8.008 -3.264 0.408 1 90.62 75 LEU B C 1
ATOM 1582 O O . LEU B 1 75 ? 8.68 -2.861 1.36 1 90.62 75 LEU B O 1
ATOM 1586 N N . MET B 1 76 ? 6.875 -3.678 0.514 1 83.88 76 MET B N 1
ATOM 1587 C CA . MET B 1 76 ? 6.117 -3.811 1.756 1 83.88 76 MET B CA 1
ATOM 1588 C C . MET B 1 76 ? 6.137 -5.25 2.254 1 83.88 76 MET B C 1
ATOM 1590 O O . MET B 1 76 ? 6.582 -6.152 1.54 1 83.88 76 MET B O 1
ATOM 1594 N N . PRO B 1 77 ? 5.758 -5.391 3.504 1 89.44 77 PRO B N 1
ATOM 1595 C CA . PRO B 1 77 ? 5.688 -6.773 3.977 1 89.44 77 PRO B CA 1
ATOM 1596 C C . PRO B 1 77 ? 4.742 -7.633 3.141 1 89.44 77 PRO B C 1
ATOM 1598 O O . PRO B 1 77 ? 3.613 -7.223 2.859 1 89.44 77 PRO B O 1
ATOM 1601 N N . PRO B 1 78 ? 5.18 -8.812 2.744 1 93.44 78 PRO B N 1
ATOM 1602 C CA . PRO B 1 78 ? 4.289 -9.734 2.033 1 93.44 78 PRO B CA 1
ATOM 1603 C C . PRO B 1 78 ? 3.033 -10.078 2.832 1 93.44 78 PRO B C 1
ATOM 1605 O O . PRO B 1 78 ? 3.07 -10.102 4.066 1 93.44 78 PRO B O 1
ATOM 1608 N N . LEU B 1 79 ? 2.068 -10.391 2.096 1 90.88 79 LEU B N 1
ATOM 1609 C CA . LEU B 1 79 ? 0.787 -10.75 2.699 1 90.88 79 LEU B CA 1
ATOM 1610 C C . LEU B 1 79 ? 0.307 -12.102 2.201 1 90.88 79 LEU B C 1
ATOM 1612 O O . LEU B 1 79 ? 0.339 -12.375 0.999 1 90.88 79 LEU B O 1
ATOM 1616 N N . LEU B 1 80 ? -0.008 -12.969 3.146 1 91.5 80 LEU B N 1
ATOM 1617 C CA . LEU B 1 80 ? -0.703 -14.211 2.838 1 91.5 80 LEU B CA 1
ATOM 1618 C C . LEU B 1 80 ? -2.197 -14.086 3.109 1 91.5 80 LEU B C 1
ATOM 1620 O O . LEU B 1 80 ? -2.602 -13.656 4.195 1 91.5 80 LEU B O 1
ATOM 1624 N N . GLY B 1 81 ? -3.004 -14.445 2.049 1 86.44 81 GLY B N 1
ATOM 1625 C CA . GLY B 1 81 ? -4.445 -14.32 2.166 1 86.44 81 GLY B CA 1
ATOM 1626 C C . GLY B 1 81 ? -5.199 -15.531 1.642 1 86.44 81 GLY B C 1
ATOM 1627 O O . GLY B 1 81 ? -4.598 -16.438 1.073 1 86.44 81 GLY B O 1
ATOM 1628 N N . LYS B 1 82 ? -6.359 -15.555 2.02 1 85.06 82 LYS B N 1
ATOM 1629 C CA . LYS B 1 82 ? -7.277 -16.625 1.623 1 85.06 82 LYS B CA 1
ATOM 1630 C C . LYS B 1 82 ? -8.484 -16.062 0.878 1 85.06 82 LYS B C 1
ATOM 1632 O O . LYS B 1 82 ? -9.023 -15.016 1.253 1 85.06 82 LYS B O 1
ATOM 1637 N N . HIS B 1 83 ? -8.797 -16.562 -0.276 1 81 83 HIS B N 1
ATOM 1638 C CA . HIS B 1 83 ? -10 -16.25 -1.034 1 81 83 HIS B CA 1
ATOM 1639 C C . HIS B 1 83 ? -10.945 -17.453 -1.091 1 81 83 HIS B C 1
ATOM 1641 O O . HIS B 1 83 ? -10.516 -18.578 -1.395 1 81 83 HIS B O 1
ATOM 1647 N N . TYR B 1 84 ? -11.992 -17.203 -0.603 1 77.06 84 TYR B N 1
ATOM 1648 C CA . TYR B 1 84 ? -13.039 -18.219 -0.66 1 77.06 84 TYR B CA 1
ATOM 1649 C C . TYR B 1 84 ? -14.008 -17.938 -1.802 1 77.06 84 TYR B C 1
ATOM 1651 O O . TYR B 1 84 ? -14.477 -16.812 -1.964 1 77.06 84 TYR B O 1
ATOM 1659 N N . TYR B 1 85 ? -13.922 -18.625 -2.658 1 71.69 85 TYR B N 1
ATOM 1660 C CA . TYR B 1 85 ? -14.938 -18.547 -3.703 1 71.69 85 TYR B CA 1
ATOM 1661 C C . TYR B 1 85 ? -16.188 -19.312 -3.305 1 71.69 85 TYR B C 1
ATOM 1663 O O . TYR B 1 85 ? -16.109 -20.438 -2.811 1 71.69 85 TYR B O 1
ATOM 1671 N N . PRO B 1 86 ? -17.312 -19 -3.525 1 64.31 86 PRO B N 1
ATOM 1672 C CA . PRO B 1 86 ? -17.766 -17.719 -4.062 1 64.31 86 PRO B CA 1
ATOM 1673 C C . PRO B 1 86 ? -17.922 -16.641 -2.984 1 64.31 86 PRO B C 1
ATOM 1675 O O . PRO B 1 86 ? -18.562 -15.617 -3.213 1 64.31 86 PRO B O 1
ATOM 1678 N N . HIS B 1 87 ? -17.594 -17.203 -1.666 1 60 87 HIS B N 1
ATOM 1679 C CA . HIS B 1 87 ? -17.844 -16.281 -0.563 1 60 87 HIS B CA 1
ATOM 1680 C C . HIS B 1 87 ? -16.609 -15.461 -0.243 1 60 87 HIS B C 1
ATOM 1682 O O . HIS B 1 87 ? -15.484 -15.93 -0.426 1 60 87 HIS B O 1
ATOM 1688 N N . GLY B 1 88 ? -16.984 -13.992 -0.544 1 51.56 88 GLY B N 1
ATOM 1689 C CA . GLY B 1 88 ? -16.016 -12.906 -0.433 1 51.56 88 GLY B CA 1
ATOM 1690 C C . GLY B 1 88 ? -14.93 -13.18 0.592 1 51.56 88 GLY B C 1
ATOM 1691 O O . GLY B 1 88 ? -14.727 -14.32 1 1 51.56 88 GLY B O 1
ATOM 1692 N N . VAL B 1 89 ? -14.156 -12.078 0.979 1 47.5 89 VAL B N 1
ATOM 1693 C CA . VAL B 1 89 ? -12.945 -12.062 1.797 1 47.5 89 VAL B CA 1
ATOM 1694 C C . VAL B 1 89 ? -13.312 -12.312 3.26 1 47.5 89 VAL B C 1
ATOM 1696 O O . VAL B 1 89 ? -14.219 -11.68 3.799 1 47.5 89 VAL B O 1
ATOM 1699 N N . GLU B 1 90 ? -13.203 -13.383 3.902 1 50.06 90 GLU B N 1
ATOM 1700 C CA . GLU B 1 90 ? -13.391 -13.641 5.324 1 50.06 90 GLU B CA 1
ATOM 1701 C C . GLU B 1 90 ? -12.289 -12.992 6.156 1 50.06 90 GLU B C 1
ATOM 1703 O O . GLU B 1 90 ? -11.102 -13.117 5.836 1 50.06 90 GLU B O 1
ATOM 1708 N N . TYR B 1 91 ? -12.531 -11.883 6.84 1 45.69 91 TYR B N 1
ATOM 1709 C CA . TYR B 1 91 ? -11.617 -11.109 7.684 1 45.69 91 TYR B CA 1
ATOM 1710 C C . TYR B 1 91 ? -11.242 -11.891 8.938 1 45.69 91 TYR B C 1
ATOM 1712 O O . TYR B 1 91 ? -10.617 -11.352 9.852 1 45.69 91 TYR B O 1
ATOM 1720 N N . GLY B 1 92 ? -11.391 -13.102 9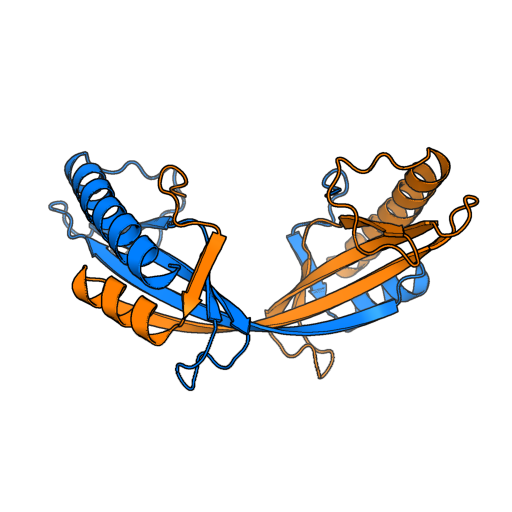.062 1 47.84 92 GLY B N 1
ATOM 1721 C CA . GLY B 1 92 ? -10.984 -13.719 10.32 1 47.84 92 GLY B CA 1
ATOM 1722 C C . GLY B 1 92 ? -9.508 -14.07 10.359 1 47.84 92 GLY B C 1
ATOM 1723 O O . GLY B 1 92 ? -8.789 -13.859 9.383 1 47.84 92 GLY B O 1
ATOM 1724 N N . GLU B 1 93 ? -9 -14.062 11.609 1 55.97 93 GLU B N 1
ATOM 1725 C CA . GLU B 1 93 ? -7.684 -14.664 11.805 1 55.97 93 GLU B CA 1
ATOM 1726 C C . GLU B 1 93 ? -7.512 -15.898 10.93 1 55.97 93 GLU B C 1
ATOM 1728 O O . GLU B 1 93 ? -8.312 -16.828 11 1 55.97 93 GLU B O 1
ATOM 1733 N N . GLU B 1 94 ? -7 -15.695 9.688 1 66.88 94 GLU B N 1
ATOM 1734 C CA . GLU B 1 94 ? -6.914 -16.766 8.703 1 66.88 94 GLU B CA 1
ATOM 1735 C C . GLU B 1 94 ? -5.867 -17.797 9.109 1 66.88 94 GLU B C 1
ATOM 1737 O O . GLU B 1 94 ? -4.781 -17.453 9.562 1 66.88 94 GLU B O 1
ATOM 1742 N N . GLU B 1 95 ? -6.457 -19 9.523 1 81.19 95 GLU B N 1
ATOM 1743 C CA . GLU B 1 95 ? -5.543 -20.125 9.656 1 81.19 95 GLU B CA 1
ATOM 1744 C C . GLU B 1 95 ? -5.176 -20.703 8.297 1 81.19 95 GLU B C 1
ATOM 1746 O O . GLU B 1 95 ? -6.016 -20.781 7.398 1 81.19 95 GLU B O 1
ATOM 1751 N N . PHE B 1 96 ? -4.09 -20.891 7.945 1 87 96 PHE B N 1
ATOM 1752 C CA . PHE B 1 96 ? -3.584 -21.453 6.699 1 87 96 PHE B CA 1
ATOM 1753 C C . PHE B 1 96 ? -3.041 -22.859 6.926 1 87 96 PHE B C 1
ATOM 1755 O O . PHE B 1 96 ? -2.404 -23.125 7.945 1 87 96 PHE B O 1
ATOM 1762 N N . PRO B 1 97 ? -3.217 -23.75 6.109 1 90.06 97 PRO B N 1
ATOM 1763 C CA . PRO B 1 97 ? -2.658 -25.109 6.215 1 90.06 97 PRO B CA 1
ATOM 1764 C C . PRO B 1 97 ? -1.133 -25.125 6.145 1 90.06 97 PRO B C 1
ATOM 1766 O O . PRO B 1 97 ? -0.528 -24.203 5.598 1 90.06 97 PRO B O 1
ATOM 1769 N N . ASN B 1 98 ? -0.654 -26.188 6.641 1 92.19 98 ASN B N 1
ATOM 1770 C CA . ASN B 1 98 ? 0.798 -26.297 6.73 1 92.19 98 ASN B CA 1
ATOM 1771 C C . ASN B 1 98 ? 1.447 -26.25 5.348 1 92.19 98 ASN B C 1
ATOM 1773 O O . ASN B 1 98 ? 2.541 -25.703 5.188 1 92.19 98 ASN B O 1
ATOM 1777 N N . ASN B 1 99 ? 0.856 -26.891 4.332 1 92.31 99 ASN B N 1
ATOM 1778 C CA . ASN B 1 99 ? 1.431 -26.922 2.992 1 92.31 99 ASN B CA 1
ATOM 1779 C C . ASN B 1 99 ? 1.525 -25.516 2.396 1 92.31 99 ASN B C 1
ATOM 1781 O O . ASN B 1 99 ? 2.424 -25.234 1.601 1 92.31 99 ASN B O 1
ATOM 1785 N N . VAL B 1 100 ? 0.596 -24.672 2.863 1 92.88 100 VAL B N 1
ATOM 1786 C CA . VAL B 1 100 ? 0.617 -23.297 2.385 1 92.88 100 VAL B CA 1
ATOM 1787 C C . VAL B 1 100 ? 1.759 -22.531 3.055 1 92.88 100 VAL B C 1
ATOM 1789 O O . VAL B 1 100 ? 2.51 -21.812 2.389 1 92.88 100 VAL B O 1
ATOM 1792 N N . HIS B 1 101 ? 1.878 -22.859 4.199 1 94.12 101 HIS B N 1
ATOM 1793 C CA . HIS B 1 101 ? 2.99 -22.25 4.918 1 94.12 101 HIS B CA 1
ATOM 1794 C C . HIS B 1 101 ? 4.328 -22.656 4.312 1 94.12 101 HIS B C 1
ATOM 1796 O O . HIS B 1 101 ? 5.219 -21.828 4.141 1 94.12 101 HIS B O 1
ATOM 1802 N N . GLU B 1 102 ? 4.383 -23.859 4.16 1 95.38 102 GLU B N 1
ATOM 1803 C CA . GLU B 1 102 ? 5.629 -24.375 3.6 1 95.38 102 GLU B CA 1
ATOM 1804 C C . GLU B 1 102 ? 5.91 -23.766 2.227 1 95.38 102 GLU B C 1
ATOM 1806 O O . GLU B 1 102 ? 7.051 -23.406 1.922 1 95.38 102 GLU B O 1
ATOM 1811 N N . ARG B 1 103 ? 4.871 -23.734 1.423 1 95.38 103 ARG B N 1
ATOM 1812 C CA . ARG B 1 103 ? 5.02 -23.125 0.102 1 95.38 103 ARG B CA 1
ATOM 1813 C C . ARG B 1 103 ? 5.438 -21.672 0.21 1 95.38 103 ARG B C 1
ATOM 1815 O O . ARG B 1 103 ? 6.34 -21.219 -0.503 1 95.38 103 ARG B O 1
ATOM 1822 N N . VAL B 1 104 ? 4.879 -21.016 1.082 1 96.19 104 VAL B N 1
ATOM 1823 C CA . VAL B 1 104 ? 5.168 -19.594 1.288 1 96.19 104 VAL B CA 1
ATOM 1824 C C . VAL B 1 104 ? 6.617 -19.422 1.729 1 96.19 104 VAL B C 1
ATOM 1826 O O . VAL B 1 104 ? 7.34 -18.578 1.193 1 96.19 104 VAL B O 1
ATOM 1829 N N . ASP B 1 105 ? 7.031 -20.234 2.646 1 96.88 105 ASP B N 1
ATOM 1830 C CA . ASP B 1 105 ? 8.406 -20.156 3.141 1 96.88 105 ASP B CA 1
ATOM 1831 C C . ASP B 1 105 ? 9.406 -20.406 2.018 1 96.88 105 ASP B C 1
ATOM 1833 O O . ASP B 1 105 ? 10.414 -19.703 1.907 1 96.88 105 ASP B O 1
ATOM 1837 N N . ARG B 1 106 ? 9 -21.375 1.267 1 97.81 106 ARG B N 1
ATOM 1838 C CA . ARG B 1 106 ? 9.891 -21.734 0.164 1 97.81 106 ARG B CA 1
ATOM 1839 C C . ARG B 1 106 ? 9.984 -20.594 -0.85 1 97.81 106 ARG B C 1
ATOM 1841 O O . ARG B 1 106 ? 11.078 -20.203 -1.257 1 97.81 106 ARG B O 1
ATOM 1848 N N . VAL B 1 107 ? 8.898 -20.109 -1.267 1 97.81 107 VAL B N 1
ATOM 1849 C CA . VAL B 1 107 ? 8.859 -19.078 -2.295 1 97.81 107 VAL B CA 1
ATOM 1850 C C . VAL B 1 107 ? 9.523 -17.797 -1.779 1 97.81 107 VAL B C 1
ATOM 1852 O O . VAL B 1 107 ? 10.359 -17.203 -2.469 1 97.81 107 VAL B O 1
ATOM 1855 N N . LEU B 1 108 ? 9.211 -17.406 -0.523 1 97.94 108 LEU B N 1
ATOM 1856 C CA . LEU B 1 108 ? 9.742 -16.156 -0.013 1 97.94 108 LEU B CA 1
ATOM 1857 C C . LEU B 1 108 ? 11.234 -16.266 0.275 1 97.94 108 LEU B C 1
ATOM 1859 O O . LEU B 1 108 ? 11.984 -15.297 0.146 1 97.94 108 LEU B O 1
ATOM 1863 N N . SER B 1 109 ? 11.727 -17.453 0.593 1 97.31 109 SER B N 1
ATOM 1864 C CA . SER B 1 109 ? 13.156 -17.672 0.744 1 97.31 109 SER B CA 1
ATOM 1865 C C . SER B 1 109 ? 13.891 -17.469 -0.577 1 97.31 109 SER B C 1
ATOM 1867 O O . SER B 1 109 ? 14.953 -16.844 -0.612 1 97.31 109 SER B O 1
ATOM 1869 N N . LYS B 1 110 ? 13.312 -17.984 -1.589 1 97.5 110 LYS B N 1
ATOM 1870 C CA . LYS B 1 110 ? 13.906 -17.828 -2.912 1 97.5 110 LYS B CA 1
ATOM 1871 C C . LYS B 1 110 ? 13.859 -16.375 -3.371 1 97.5 110 LYS B C 1
ATOM 1873 O O . LYS B 1 110 ? 14.828 -15.867 -3.936 1 97.5 110 LYS B O 1
ATOM 1878 N N . VAL B 1 111 ? 12.742 -15.742 -3.137 1 97.19 111 VAL B N 1
ATOM 1879 C CA . VAL B 1 111 ? 12.602 -14.336 -3.51 1 97.19 111 VAL B CA 1
ATOM 1880 C C . VAL B 1 111 ? 13.633 -13.5 -2.754 1 97.19 111 VAL B C 1
ATOM 1882 O O . VAL B 1 111 ? 14.281 -12.633 -3.338 1 97.19 111 VAL B O 1
ATOM 1885 N N . GLU B 1 112 ? 13.789 -13.789 -1.507 1 95.81 112 GLU B N 1
ATOM 1886 C CA . GLU B 1 112 ? 14.773 -13.078 -0.698 1 95.81 112 GLU B CA 1
ATOM 1887 C C . GLU B 1 112 ? 16.172 -13.219 -1.279 1 95.81 112 GLU B C 1
ATOM 1889 O O . GLU B 1 112 ? 16.922 -12.25 -1.356 1 95.81 112 GLU B O 1
ATOM 1894 N N . GLU B 1 113 ? 16.5 -14.258 -1.675 1 94.69 113 GLU B N 1
ATOM 1895 C CA . GLU B 1 113 ? 17.797 -14.516 -2.27 1 94.69 113 GLU B CA 1
ATOM 1896 C C . GLU B 1 113 ? 17.969 -13.758 -3.584 1 94.69 113 GLU B C 1
ATOM 1898 O O . GLU B 1 113 ? 19.016 -13.172 -3.838 1 94.69 113 GLU B O 1
ATOM 1903 N N . ASP B 1 114 ? 16.953 -13.938 -4.363 1 95.19 114 ASP B N 1
ATOM 1904 C CA . ASP B 1 114 ? 16.984 -13.242 -5.645 1 95.19 114 ASP B CA 1
ATOM 1905 C C . ASP B 1 114 ? 17.188 -11.742 -5.441 1 95.19 114 ASP B C 1
ATOM 1907 O O . ASP B 1 114 ? 17.938 -11.102 -6.191 1 95.19 114 ASP B O 1
ATOM 1911 N N . LEU B 1 115 ? 16.391 -11.086 -4.523 1 91.81 115 LEU B N 1
ATOM 1912 C CA . LEU B 1 115 ? 16.438 -9.648 -4.273 1 91.81 115 LEU B CA 1
ATOM 1913 C C . LEU B 1 115 ? 17.828 -9.211 -3.811 1 91.81 115 LEU B C 1
ATOM 1915 O O . LEU B 1 115 ? 18.25 -8.094 -4.094 1 91.81 115 LEU B O 1
ATOM 1919 N N . LYS B 1 116 ? 18.531 -10.203 -3.076 1 90.12 116 LYS B N 1
ATOM 1920 C CA . LYS B 1 116 ? 19.906 -9.883 -2.656 1 90.12 116 LYS B CA 1
ATOM 1921 C C . LYS B 1 116 ? 20.812 -9.703 -3.859 1 90.12 116 LYS B C 1
ATOM 1923 O O . LYS B 1 116 ? 21.734 -8.875 -3.826 1 90.12 116 LYS B O 1
ATOM 1928 N N . GLU B 1 117 ? 20.422 -10.297 -4.887 1 87.69 117 GLU B N 1
ATOM 1929 C CA . GLU B 1 117 ? 21.234 -10.219 -6.102 1 87.69 117 GLU B CA 1
ATOM 1930 C C . GLU B 1 117 ? 21.016 -8.891 -6.82 1 87.69 117 GLU B C 1
ATOM 1932 O O . GLU B 1 117 ? 21.891 -8.398 -7.527 1 87.69 117 GLU B O 1
ATOM 1937 N N . PHE B 1 118 ? 19.891 -8.398 -6.629 1 84.31 118 PHE B N 1
ATOM 1938 C CA . PHE B 1 118 ? 19.547 -7.184 -7.355 1 84.31 118 PHE B CA 1
ATOM 1939 C C . PHE B 1 118 ? 19.938 -5.945 -6.555 1 84.31 118 PHE B C 1
ATOM 1941 O O . PHE B 1 118 ? 19.906 -4.828 -7.078 1 84.31 118 PHE B O 1
ATOM 1948 N N . GLN B 1 119 ? 20.062 -5.98 -5.285 1 75.81 119 GLN B N 1
ATOM 1949 C CA . GLN B 1 119 ? 20.438 -4.848 -4.441 1 75.81 119 GLN B CA 1
ATOM 1950 C C . GLN B 1 119 ? 21.953 -4.672 -4.406 1 75.81 119 GLN B C 1
ATOM 1952 O O . GLN B 1 119 ? 22.453 -3.584 -4.105 1 75.81 119 GLN B O 1
ATOM 1957 N N . ASP B 1 120 ? 22.688 -5.754 -4.66 1 58.62 120 ASP B N 1
ATOM 1958 C CA . ASP B 1 120 ? 24.141 -5.676 -4.758 1 58.62 120 ASP B CA 1
ATOM 1959 C C . ASP B 1 120 ? 24.562 -5.148 -6.121 1 58.62 120 ASP B C 1
ATOM 1961 O O . ASP B 1 120 ? 23.922 -5.441 -7.137 1 58.62 120 ASP B O 1
#

pLDDT: mean 86.49, std 12.0, range [45.69, 97.94]

Foldseek 3Di:
DDDDPDPPPPDDDDDVVVQVVVVVVPDDDDDDDDKDKDKDKDWDDDPDPQKIKIKMKMWIFPDDDVVVPPGDTDIDDIDIAIAGPPPGGPPDPDDDDPVVVVVVVVVVVVVVVVVVVVVD/DDDDPDPPPPDDDDDPVVQVVCVVVPDDDDDDDDKDKDKDKDWDDDPDPQKIKIKMKMWIFPDDDVVVPPGDTDIDDIDIAIGGPPDGGDPDPDDDDPVVVVVVVVVVVVVVVVVVVVVD

Solvent-accessible surface area (backbone atoms only — not comparable to full-atom values): 12953 Å² tot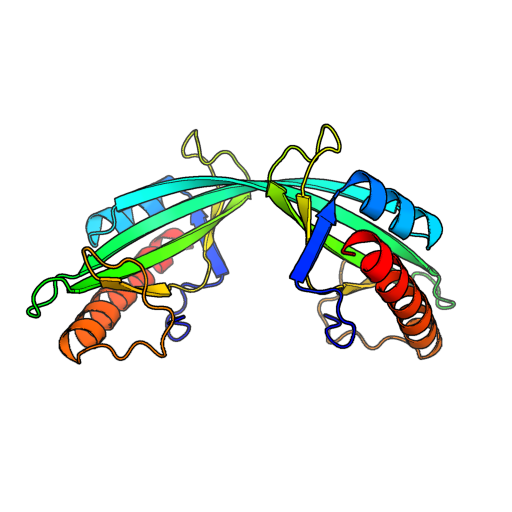al; per-residue (Å²): 83,78,48,74,86,54,83,46,47,67,41,62,38,48,34,53,66,47,52,51,54,39,44,76,67,58,26,40,81,64,53,76,46,72,33,38,31,46,31,32,38,25,82,39,86,46,92,52,86,49,38,36,33,35,41,35,45,37,28,38,37,79,40,76,38,64,92,78,46,60,10,35,25,35,25,40,58,32,33,45,48,60,39,30,61,90,80,43,74,68,85,57,90,76,81,72,57,68,69,55,52,50,49,49,51,52,51,51,52,51,49,42,56,54,49,54,62,65,64,100,81,79,49,75,89,56,84,45,48,66,41,60,36,50,37,54,65,47,51,50,55,40,43,77,68,58,27,40,82,62,55,76,47,73,34,39,31,44,31,30,36,24,81,38,87,44,91,51,84,48,38,37,31,36,40,35,45,38,28,38,40,79,40,75,38,65,91,79,43,60,10,34,25,33,24,40,55,32,33,45,48,64,40,35,55,91,50,67,76,70,85,58,90,78,84,73,57,67,71,54,48,51,48,47,53,53,50,51,52,51,48,40,52,53,51,55,61,65,64,100